Protein AF-A0A5N5QBB6-F1 (afdb_monomer)

Structure (mmCIF, N/CA/C/O backbone):
data_AF-A0A5N5QBB6-F1
#
_entry.id   AF-A0A5N5QBB6-F1
#
loop_
_atom_site.group_PDB
_atom_site.id
_atom_site.type_symbol
_atom_site.label_atom_id
_atom_site.label_alt_id
_atom_site.label_comp_id
_atom_site.label_asym_id
_atom_site.label_entity_id
_atom_site.label_seq_id
_atom_site.pdbx_PDB_ins_code
_atom_site.Cartn_x
_atom_site.Cartn_y
_atom_site.Cartn_z
_atom_site.occupancy
_atom_site.B_iso_or_equiv
_atom_site.auth_seq_id
_atom_site.auth_comp_id
_atom_site.auth_asym_id
_atom_site.auth_atom_id
_atom_site.pdbx_PDB_model_num
ATOM 1 N N . MET A 1 1 ? 7.823 11.799 4.079 1.00 29.31 1 MET A N 1
ATOM 2 C CA . MET A 1 1 ? 8.016 11.074 2.803 1.00 29.31 1 MET A CA 1
ATOM 3 C C . MET A 1 1 ? 6.800 10.171 2.623 1.00 29.31 1 MET A C 1
ATOM 5 O O . MET A 1 1 ? 6.487 9.453 3.562 1.00 29.31 1 MET A O 1
ATOM 9 N N . GLY A 1 2 ? 6.022 10.301 1.542 1.00 32.50 2 GLY A N 1
ATOM 10 C CA . GLY A 1 2 ? 4.783 9.524 1.370 1.00 32.50 2 GLY A CA 1
ATOM 11 C C . GLY A 1 2 ? 5.084 8.030 1.253 1.00 32.50 2 GLY A C 1
ATOM 12 O O . GLY A 1 2 ? 6.030 7.665 0.561 1.00 32.50 2 GLY A O 1
ATOM 13 N N . ARG A 1 3 ? 4.318 7.184 1.950 1.00 43.03 3 ARG A N 1
ATOM 14 C CA . ARG A 1 3 ? 4.408 5.726 1.816 1.00 43.03 3 ARG A CA 1
ATOM 15 C C . ARG A 1 3 ? 4.046 5.387 0.373 1.00 43.03 3 ARG A C 1
ATOM 17 O O . ARG A 1 3 ? 2.945 5.688 -0.072 1.00 43.03 3 ARG A O 1
ATOM 24 N N . VAL A 1 4 ? 5.013 4.873 -0.371 1.00 52.22 4 VAL A N 1
ATOM 25 C CA . VAL A 1 4 ? 4.846 4.542 -1.780 1.00 52.22 4 VAL A CA 1
ATOM 26 C C . VAL A 1 4 ? 4.408 3.085 -1.866 1.00 52.22 4 VAL A C 1
ATOM 28 O O . VAL A 1 4 ? 5.191 2.196 -1.538 1.00 52.22 4 VAL A O 1
ATOM 31 N N . GLU A 1 5 ? 3.169 2.847 -2.283 1.00 65.88 5 GLU A N 1
ATOM 32 C CA . GLU A 1 5 ? 2.625 1.500 -2.460 1.00 65.88 5 GLU A CA 1
ATOM 33 C C . GLU A 1 5 ? 3.038 0.942 -3.830 1.00 65.88 5 GLU A C 1
ATOM 35 O O . GLU A 1 5 ? 3.039 1.659 -4.834 1.00 65.88 5 GLU A O 1
ATOM 40 N N . TYR A 1 6 ? 3.434 -0.331 -3.867 1.00 72.44 6 TYR A N 1
ATOM 41 C CA . TYR A 1 6 ? 3.746 -1.053 -5.100 1.00 72.44 6 TYR A CA 1
ATOM 42 C C . TYR A 1 6 ? 2.662 -2.092 -5.352 1.00 72.44 6 TYR A C 1
ATOM 44 O O . TYR A 1 6 ? 2.083 -2.638 -4.415 1.00 72.44 6 TYR A O 1
ATOM 52 N N . GLY A 1 7 ? 2.351 -2.339 -6.617 1.00 78.75 7 GLY A N 1
ATOM 53 C CA . GLY A 1 7 ? 1.279 -3.243 -7.007 1.00 78.75 7 GLY A CA 1
ATOM 54 C C . GLY A 1 7 ? 1.710 -4.207 -8.097 1.00 78.75 7 GLY A C 1
ATOM 55 O O . GLY A 1 7 ? 2.471 -3.830 -8.992 1.00 78.75 7 GLY A O 1
ATOM 56 N N . LEU A 1 8 ? 1.176 -5.424 -8.008 1.00 81.00 8 LEU A N 1
ATOM 57 C CA . LEU A 1 8 ? 1.047 -6.350 -9.124 1.00 81.00 8 LEU A CA 1
ATOM 58 C C . LEU A 1 8 ? -0.199 -5.972 -9.921 1.00 81.00 8 LEU A C 1
ATOM 60 O O . LEU A 1 8 ? -1.288 -5.875 -9.343 1.00 81.00 8 LEU A O 1
ATOM 64 N N . PHE A 1 9 ? -0.063 -5.784 -11.229 1.00 79.38 9 PHE A N 1
ATOM 65 C CA . PHE A 1 9 ? -1.187 -5.479 -12.103 1.00 79.38 9 PHE A CA 1
ATOM 66 C C . PHE A 1 9 ? -1.167 -6.303 -13.389 1.00 79.38 9 PHE A C 1
ATOM 68 O O . PHE A 1 9 ? -0.116 -6.608 -13.944 1.00 79.38 9 PHE A O 1
ATOM 75 N N . GLU A 1 10 ? -2.361 -6.636 -13.867 1.00 83.94 10 GLU A N 1
ATOM 76 C CA . GLU A 1 10 ? -2.580 -7.297 -15.152 1.00 83.94 10 GLU A CA 1
ATOM 77 C C . GLU A 1 10 ? -3.072 -6.285 -16.184 1.00 83.94 10 GLU A C 1
ATOM 79 O O . GLU A 1 10 ? -3.960 -5.466 -15.911 1.00 83.94 10 GLU A O 1
ATOM 84 N N . PHE A 1 11 ? -2.509 -6.344 -17.384 1.00 77.75 11 PHE A N 1
ATOM 85 C CA . PHE A 1 11 ? -2.859 -5.447 -18.477 1.00 77.75 11 PHE A CA 1
ATOM 86 C C . PHE A 1 11 ? -2.581 -6.099 -19.829 1.00 77.75 11 PHE A C 1
ATOM 88 O O . PHE A 1 11 ? -1.931 -7.137 -19.908 1.00 77.75 11 PHE A O 1
ATOM 95 N N . GLN A 1 12 ? -3.070 -5.483 -20.903 1.00 75.12 12 GLN A N 1
ATOM 96 C CA . GLN A 1 12 ? -2.733 -5.906 -22.258 1.00 75.12 12 GLN A CA 1
ATOM 97 C C . GLN A 1 12 ? -1.639 -5.004 -22.819 1.00 75.12 12 GLN A C 1
ATOM 99 O O . GLN A 1 12 ? -1.794 -3.780 -22.816 1.00 75.12 12 GLN A O 1
ATOM 104 N N . LYS A 1 13 ? -0.557 -5.603 -23.322 1.00 73.25 13 LYS A N 1
ATOM 105 C CA . LYS A 1 13 ? 0.499 -4.896 -24.061 1.00 73.25 13 LYS A CA 1
ATOM 106 C C . LYS A 1 13 ? 0.572 -5.395 -25.493 1.00 73.25 13 LYS A C 1
ATOM 108 O O . LYS A 1 13 ? 0.241 -6.547 -25.762 1.00 73.25 13 LYS A O 1
ATOM 113 N N . ASP A 1 14 ? 1.001 -4.530 -26.402 1.00 74.44 14 ASP A N 1
ATOM 114 C CA . ASP A 1 14 ? 1.377 -4.977 -27.737 1.00 74.44 14 ASP A CA 1
ATOM 115 C C . ASP A 1 14 ? 2.694 -5.745 -27.626 1.00 74.44 14 ASP A C 1
ATOM 117 O O . ASP A 1 14 ? 3.694 -5.225 -27.130 1.00 74.44 14 ASP A O 1
ATOM 121 N N . LYS A 1 15 ? 2.700 -6.995 -28.077 1.00 78.69 15 LYS A N 1
ATOM 122 C CA . LYS A 1 15 ? 3.901 -7.830 -28.128 1.00 78.69 15 LYS A CA 1
ATOM 123 C C . LYS A 1 15 ? 5.009 -7.201 -28.973 1.00 78.69 15 LYS A C 1
ATOM 125 O O . LYS A 1 15 ? 6.179 -7.489 -28.739 1.00 78.69 15 LYS A O 1
ATOM 130 N N . ASN A 1 16 ? 4.641 -6.358 -29.936 1.00 78.00 16 ASN A N 1
ATOM 131 C CA . ASN A 1 16 ? 5.567 -5.690 -30.839 1.00 78.00 16 ASN A CA 1
ATOM 132 C C . ASN A 1 16 ? 5.763 -4.205 -30.483 1.00 78.00 16 ASN A C 1
ATOM 134 O O . ASN A 1 16 ? 6.097 -3.416 -31.361 1.00 78.00 16 ASN A O 1
ATOM 138 N N . GLU A 1 17 ? 5.578 -3.811 -29.214 1.00 69.56 17 GLU A N 1
ATOM 139 C CA . GLU A 1 17 ? 5.623 -2.402 -28.774 1.00 69.56 17 GLU A CA 1
ATOM 140 C C . GLU A 1 17 ? 6.908 -1.637 -29.160 1.00 69.56 17 GLU A C 1
ATOM 142 O O . GLU A 1 17 ? 6.871 -0.412 -29.292 1.00 69.56 17 GLU A O 1
ATOM 147 N N . ASP A 1 18 ? 8.014 -2.345 -29.409 1.00 72.38 18 ASP A N 1
ATOM 148 C CA . ASP A 1 18 ? 9.298 -1.775 -29.839 1.00 72.38 18 ASP A CA 1
ATOM 149 C C . ASP A 1 18 ? 9.505 -1.723 -31.373 1.00 72.38 18 ASP A C 1
ATOM 151 O O . ASP A 1 18 ? 10.468 -1.103 -31.836 1.00 72.38 18 ASP A O 1
ATOM 155 N N . ASP A 1 19 ? 8.629 -2.338 -32.183 1.00 77.69 19 ASP A N 1
ATOM 156 C CA . ASP A 1 19 ? 8.677 -2.289 -33.655 1.00 77.69 19 ASP A CA 1
ATOM 157 C C . ASP A 1 19 ? 7.439 -1.580 -34.236 1.00 77.69 19 ASP A C 1
ATOM 159 O O . ASP A 1 19 ? 6.391 -2.198 -34.434 1.00 77.69 19 ASP A O 1
ATOM 163 N N . PRO A 1 20 ? 7.552 -0.293 -34.615 1.00 74.81 20 PRO A N 1
ATOM 164 C CA . PRO A 1 20 ? 6.420 0.483 -35.120 1.00 74.81 20 PRO A CA 1
ATOM 165 C C . PRO A 1 20 ? 5.899 0.018 -36.491 1.00 74.81 20 PRO A C 1
ATOM 167 O O . PRO A 1 20 ? 4.896 0.555 -36.961 1.00 74.81 20 PRO A O 1
ATOM 170 N N . ASN A 1 21 ? 6.583 -0.914 -37.167 1.00 84.94 21 ASN A N 1
ATOM 171 C CA . ASN A 1 21 ? 6.167 -1.442 -38.469 1.00 84.94 21 ASN A CA 1
ATOM 172 C C . ASN A 1 21 ? 5.538 -2.840 -38.384 1.00 84.94 21 ASN A C 1
ATOM 174 O O . ASN A 1 21 ? 5.070 -3.348 -39.407 1.00 84.94 21 ASN A O 1
ATOM 178 N N . ALA A 1 22 ? 5.551 -3.469 -37.210 1.00 82.38 22 ALA A N 1
ATOM 179 C CA . ALA A 1 22 ? 4.926 -4.763 -36.989 1.00 82.38 22 ALA A CA 1
ATOM 180 C C . ALA A 1 22 ? 3.405 -4.623 -36.809 1.00 82.38 22 ALA A C 1
ATOM 182 O O . ALA A 1 22 ? 2.888 -3.562 -36.456 1.00 82.38 22 ALA A O 1
ATOM 183 N N . GLU A 1 23 ? 2.666 -5.701 -37.080 1.00 83.31 23 GLU A N 1
ATOM 184 C CA . GLU A 1 23 ? 1.231 -5.735 -36.790 1.00 83.31 23 GLU A CA 1
ATOM 185 C C . GLU A 1 23 ? 0.998 -5.749 -35.274 1.00 83.31 23 GLU A C 1
ATOM 187 O O . GLU A 1 23 ? 1.719 -6.421 -34.538 1.00 83.31 23 GLU A O 1
ATOM 192 N N . ILE A 1 24 ? -0.028 -5.025 -34.819 1.00 81.06 24 ILE A N 1
ATOM 193 C CA . ILE A 1 24 ? -0.397 -4.960 -33.400 1.00 81.06 24 ILE A CA 1
ATOM 194 C C . ILE A 1 24 ? -0.896 -6.339 -32.954 1.00 81.06 24 ILE A C 1
ATOM 196 O O . ILE A 1 24 ? -1.913 -6.827 -33.456 1.00 81.06 24 ILE A O 1
ATOM 200 N N . GLU A 1 25 ? -0.220 -6.942 -31.977 1.00 85.25 25 GLU A N 1
ATOM 201 C CA . GLU A 1 25 ? -0.612 -8.212 -31.356 1.00 85.25 25 GLU A CA 1
ATOM 202 C C . GLU A 1 25 ? -0.743 -7.993 -29.845 1.00 85.25 25 GLU A C 1
ATOM 204 O O . GLU A 1 25 ? 0.238 -8.047 -29.104 1.00 85.25 25 GLU A O 1
ATOM 209 N N . MET A 1 26 ? -1.969 -7.737 -29.378 1.00 78.31 26 MET A N 1
ATOM 210 C CA . MET A 1 26 ? -2.233 -7.550 -27.949 1.00 78.31 26 MET A CA 1
ATOM 211 C C . MET A 1 26 ? -2.136 -8.884 -27.205 1.00 78.31 26 MET A C 1
ATOM 213 O O . MET A 1 26 ? -2.833 -9.841 -27.547 1.00 78.31 26 MET A O 1
ATOM 217 N N . ILE A 1 27 ? -1.312 -8.921 -26.161 1.00 83.62 27 ILE A N 1
ATOM 218 C CA . ILE A 1 27 ? -1.137 -10.067 -25.270 1.00 83.62 27 ILE A CA 1
ATOM 219 C C . ILE A 1 27 ? -1.401 -9.659 -23.822 1.00 83.62 27 ILE A C 1
ATOM 221 O O . ILE A 1 27 ? -1.117 -8.526 -23.428 1.00 83.62 27 ILE A O 1
ATOM 225 N N . ASP A 1 28 ? -1.929 -10.590 -23.029 1.00 85.31 28 ASP A N 1
ATOM 226 C CA . ASP A 1 28 ? -2.047 -10.400 -21.585 1.00 85.31 28 ASP A CA 1
ATOM 227 C C . ASP A 1 28 ? -0.650 -10.428 -20.953 1.00 85.31 28 ASP A C 1
ATOM 229 O O . ASP A 1 28 ? 0.193 -11.265 -21.289 1.00 85.31 28 ASP A O 1
ATOM 233 N N . ALA A 1 29 ? -0.406 -9.493 -20.044 1.00 83.25 29 ALA A N 1
ATOM 234 C CA . ALA A 1 29 ? 0.861 -9.317 -19.364 1.00 83.25 29 ALA A CA 1
ATOM 235 C C . ALA A 1 29 ? 0.649 -9.008 -17.883 1.00 83.25 29 ALA A C 1
ATOM 237 O O . ALA A 1 29 ? -0.358 -8.428 -17.466 1.00 83.25 29 ALA A O 1
ATOM 238 N N . ILE A 1 30 ? 1.654 -9.385 -17.103 1.00 84.75 30 ILE A N 1
ATOM 239 C CA . ILE A 1 30 ? 1.761 -9.095 -15.681 1.00 84.75 30 ILE A CA 1
ATOM 240 C C . ILE A 1 30 ? 2.856 -8.045 -15.516 1.00 84.75 30 ILE A C 1
ATOM 242 O O . ILE A 1 30 ? 3.927 -8.158 -16.112 1.00 84.75 30 ILE A O 1
ATOM 246 N N . GLY A 1 31 ? 2.572 -7.010 -14.733 1.00 86.12 31 GLY A N 1
ATOM 247 C CA . GLY A 1 31 ? 3.495 -5.925 -14.449 1.00 86.12 31 GLY A CA 1
ATOM 248 C C . GLY A 1 31 ? 3.602 -5.641 -12.959 1.00 86.12 31 GLY A C 1
ATOM 249 O O . GLY A 1 31 ? 2.654 -5.814 -12.192 1.00 86.12 31 GLY A O 1
ATOM 250 N N . TYR A 1 32 ? 4.771 -5.148 -12.564 1.00 87.75 32 TYR A N 1
ATOM 251 C CA . TYR A 1 32 ? 5.021 -4.605 -11.235 1.00 87.75 32 TYR A CA 1
ATOM 252 C C . TYR A 1 32 ? 5.296 -3.118 -11.350 1.00 87.75 32 TYR A C 1
ATOM 254 O O . TYR A 1 32 ? 5.935 -2.665 -12.298 1.00 87.75 32 TYR A O 1
ATOM 262 N N . GLY A 1 33 ? 4.818 -2.328 -10.398 1.00 83.44 33 GLY A N 1
ATOM 263 C CA . GLY A 1 33 ? 4.980 -0.886 -10.495 1.00 83.44 33 GLY A CA 1
ATOM 264 C C . GLY A 1 33 ? 4.590 -0.143 -9.240 1.00 83.44 33 GLY A C 1
ATOM 265 O O . GLY A 1 33 ? 4.004 -0.693 -8.309 1.00 83.44 33 GLY A O 1
ATOM 266 N N . ARG A 1 34 ? 4.952 1.133 -9.224 1.00 84.31 34 ARG A N 1
ATOM 267 C CA . ARG A 1 34 ? 4.593 2.072 -8.177 1.00 84.31 34 ARG A CA 1
ATOM 268 C C . ARG A 1 34 ? 3.193 2.607 -8.432 1.00 84.31 34 ARG A C 1
ATOM 270 O O . ARG A 1 34 ? 2.980 3.247 -9.457 1.00 84.31 34 ARG A O 1
ATOM 277 N N . LEU A 1 35 ? 2.281 2.430 -7.484 1.00 79.56 35 LEU A N 1
ATOM 278 C CA . LEU A 1 35 ? 1.006 3.136 -7.494 1.00 79.56 35 LEU A CA 1
ATOM 279 C C . LEU A 1 35 ? 1.257 4.598 -7.109 1.00 79.56 35 LEU A C 1
ATOM 281 O O . LEU A 1 35 ? 1.617 4.897 -5.971 1.00 79.56 35 LEU A O 1
ATOM 285 N N . ASP A 1 36 ? 1.101 5.514 -8.063 1.00 71.06 36 ASP A N 1
ATOM 286 C CA . ASP A 1 36 ? 1.328 6.939 -7.814 1.00 71.06 36 ASP A CA 1
ATOM 287 C C . ASP A 1 36 ? 0.088 7.594 -7.192 1.00 71.06 36 ASP A C 1
ATOM 289 O O . ASP A 1 36 ? 0.207 8.358 -6.234 1.00 71.06 36 ASP A O 1
ATOM 293 N N . PHE A 1 37 ? -1.102 7.312 -7.736 1.00 66.94 37 PHE A N 1
ATOM 294 C CA . PHE A 1 37 ? -2.380 7.785 -7.197 1.00 66.94 37 PHE A CA 1
ATOM 295 C C . PHE A 1 37 ? -3.580 7.019 -7.771 1.00 66.94 37 PHE A C 1
ATOM 297 O O . PHE A 1 37 ? -3.518 6.436 -8.854 1.00 66.94 37 PHE A O 1
ATOM 304 N N . ILE A 1 38 ? -4.701 7.080 -7.049 1.00 71.25 38 ILE A N 1
ATOM 305 C CA . ILE A 1 38 ? -6.010 6.587 -7.490 1.00 71.25 38 ILE A CA 1
ATOM 306 C C . ILE A 1 38 ? -6.881 7.783 -7.879 1.00 71.25 38 ILE A C 1
ATOM 308 O O . ILE A 1 38 ? -6.978 8.767 -7.143 1.00 71.25 38 ILE A O 1
ATOM 312 N N . LEU A 1 39 ? -7.540 7.682 -9.027 1.00 57.91 39 LEU A N 1
ATOM 313 C CA . LEU A 1 39 ? -8.441 8.686 -9.564 1.00 57.91 39 LEU A CA 1
ATOM 314 C C . LEU A 1 39 ? -9.861 8.123 -9.647 1.00 57.91 39 LEU A C 1
ATOM 316 O O . LEU A 1 39 ? -10.095 7.103 -10.283 1.00 57.91 39 LEU A O 1
ATOM 320 N N . ALA A 1 40 ? -10.824 8.819 -9.051 1.00 66.69 40 ALA A N 1
ATOM 321 C CA . ALA A 1 40 ? -12.241 8.541 -9.256 1.00 66.69 40 ALA A CA 1
ATOM 322 C C . ALA A 1 40 ? -12.820 9.573 -10.231 1.00 66.69 40 ALA A C 1
ATOM 324 O O . ALA A 1 40 ? -12.861 10.764 -9.917 1.00 66.69 40 ALA A O 1
ATOM 325 N N . ILE A 1 41 ? -13.268 9.128 -11.406 1.00 58.75 41 ILE A N 1
ATOM 326 C CA . ILE A 1 41 ? -13.899 9.985 -12.417 1.00 58.75 41 ILE A CA 1
ATOM 327 C C . ILE A 1 41 ? -15.347 9.555 -12.599 1.00 58.75 41 ILE A C 1
ATOM 329 O O . ILE A 1 41 ? -15.616 8.434 -13.020 1.00 58.7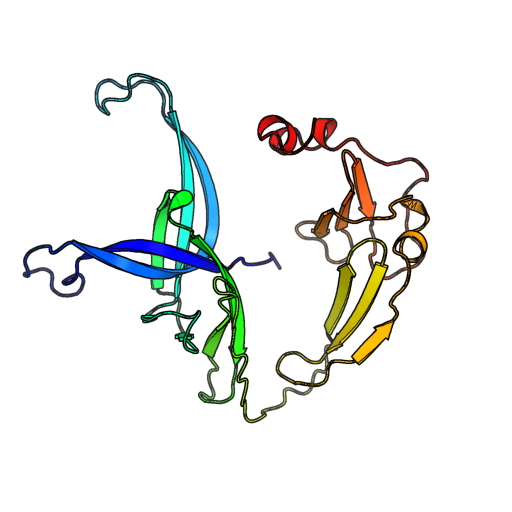5 41 ILE A O 1
ATOM 333 N N . THR A 1 42 ? -16.292 10.459 -12.356 1.00 69.56 42 THR A N 1
ATOM 334 C CA . THR A 1 42 ? -17.688 10.249 -12.752 1.00 69.56 42 THR A CA 1
ATOM 335 C C . THR A 1 42 ? -17.917 10.824 -14.140 1.00 69.56 42 THR A C 1
ATOM 337 O O . THR A 1 42 ? -17.928 12.041 -14.327 1.00 69.56 42 THR A O 1
ATOM 340 N N . LEU A 1 43 ? -18.120 9.947 -15.118 1.00 66.12 43 LEU A N 1
ATOM 341 C CA . LEU A 1 43 ? -18.502 10.346 -16.463 1.00 66.12 43 LEU A CA 1
ATOM 342 C C . LEU A 1 43 ? -20.009 10.579 -16.502 1.00 66.12 43 LEU A C 1
ATOM 344 O O . LEU A 1 43 ? -20.805 9.731 -16.098 1.00 66.12 43 LEU A O 1
ATOM 348 N N . SER A 1 44 ? -20.403 11.762 -16.966 1.00 67.94 44 SER A N 1
ATOM 349 C CA . SER A 1 44 ? -21.813 12.104 -17.148 1.00 67.94 44 SER A CA 1
ATOM 350 C C . SER A 1 44 ? -22.397 11.369 -18.350 1.00 67.94 44 SER A C 1
ATOM 352 O O . SER A 1 44 ? -21.668 10.935 -19.241 1.00 67.94 44 SER A O 1
ATOM 354 N N . ARG A 1 45 ? -23.729 11.277 -18.396 1.00 76.88 45 ARG A N 1
ATOM 355 C CA . ARG A 1 45 ? -24.441 10.743 -19.559 1.00 76.88 45 ARG A CA 1
ATOM 356 C C . ARG A 1 45 ? -23.958 11.445 -20.833 1.00 76.88 45 ARG A C 1
ATOM 358 O O . ARG A 1 45 ? -24.021 12.672 -20.913 1.00 76.88 45 ARG A O 1
ATOM 365 N N . SER A 1 46 ? -23.516 10.671 -21.817 1.00 71.12 46 SER A N 1
ATOM 366 C CA . SER A 1 46 ? -23.040 11.175 -23.103 1.00 71.12 46 SER A CA 1
ATOM 367 C C . SER A 1 46 ? -23.420 10.218 -24.217 1.00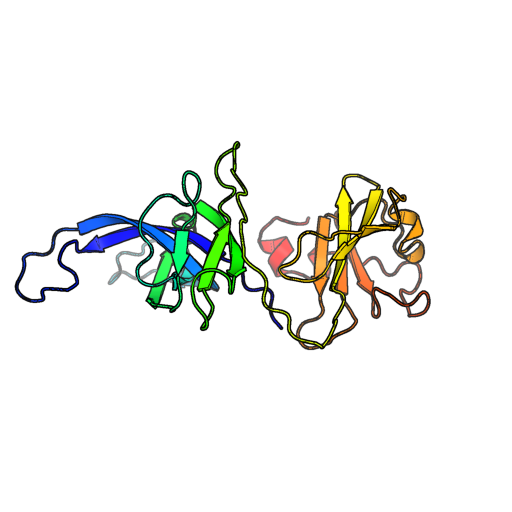 71.12 46 SER A C 1
ATOM 369 O O . SER A 1 46 ? -23.095 9.036 -24.177 1.00 71.12 46 SER A O 1
ATOM 371 N N . GLN A 1 47 ? -24.084 10.748 -25.238 1.00 72.88 47 GLN A N 1
ATOM 372 C CA . GLN A 1 47 ? -24.496 9.964 -26.395 1.00 72.88 47 GLN A CA 1
ATOM 373 C C . GLN A 1 47 ? -23.322 9.669 -27.342 1.00 72.88 47 GLN A C 1
ATOM 375 O O . GLN A 1 47 ? -23.311 8.625 -27.983 1.00 72.88 47 GLN A O 1
ATOM 380 N N . GLU A 1 48 ? -22.323 10.556 -27.383 1.00 69.69 48 GLU A N 1
ATOM 381 C CA . GLU A 1 48 ? -21.099 10.417 -28.187 1.00 69.69 48 GLU A CA 1
ATOM 382 C C . GLU A 1 48 ? -20.172 9.323 -27.643 1.00 69.69 48 GLU A C 1
ATOM 384 O O . GLU A 1 48 ? -19.553 8.596 -28.411 1.00 69.69 48 GLU A O 1
ATOM 389 N N . PHE A 1 49 ? -20.139 9.156 -26.317 1.00 52.72 49 PHE A N 1
ATOM 390 C CA . PHE A 1 49 ? -19.354 8.113 -25.646 1.00 52.72 49 PHE A CA 1
ATOM 391 C C . PHE A 1 49 ? -20.179 6.872 -25.280 1.00 52.72 49 PHE A C 1
ATOM 393 O O . PHE A 1 49 ? -19.691 6.013 -24.553 1.00 52.72 49 PHE A O 1
ATOM 400 N N . HIS A 1 50 ? -21.429 6.776 -25.750 1.00 76.06 50 HIS A N 1
ATOM 401 C CA . HIS A 1 50 ? -22.347 5.672 -25.436 1.00 76.06 50 HIS A CA 1
ATOM 402 C C . HIS A 1 50 ? -22.540 5.417 -23.924 1.00 76.06 50 HIS A C 1
ATOM 404 O O . HIS A 1 50 ? -22.697 4.284 -23.478 1.00 76.06 50 HIS A O 1
ATOM 410 N N . ILE A 1 51 ? -22.552 6.487 -23.125 1.00 71.88 51 ILE A N 1
ATOM 411 C CA . ILE A 1 51 ? -22.774 6.450 -21.677 1.00 71.88 51 ILE A CA 1
ATOM 412 C C . ILE A 1 51 ? -24.234 6.808 -21.411 1.00 71.88 51 ILE A C 1
ATOM 414 O O . ILE A 1 51 ? -24.594 7.986 -21.361 1.00 71.88 51 ILE A O 1
ATOM 418 N N . ASP A 1 52 ? -25.083 5.800 -21.229 1.00 80.56 52 ASP A N 1
ATOM 419 C CA . ASP A 1 52 ? -26.516 6.001 -20.970 1.00 80.56 52 ASP A CA 1
ATOM 420 C C . ASP A 1 52 ? -26.821 6.378 -19.516 1.00 80.56 52 ASP A C 1
ATOM 422 O O . ASP A 1 52 ? -27.787 7.099 -19.243 1.00 80.56 52 ASP A O 1
ATOM 426 N N . ILE A 1 53 ? -25.974 5.929 -18.589 1.00 79.06 53 ILE A N 1
ATOM 427 C CA . ILE A 1 53 ? -26.098 6.147 -17.149 1.00 79.06 53 ILE A CA 1
ATOM 428 C C . ILE A 1 53 ? -24.776 6.740 -16.655 1.00 79.06 53 ILE A C 1
ATOM 430 O O . ILE A 1 53 ? -23.726 6.167 -16.959 1.00 79.06 53 ILE A O 1
ATOM 434 N N . PRO A 1 54 ? -24.789 7.863 -15.906 1.00 74.19 54 PRO A N 1
ATOM 435 C CA . PRO A 1 54 ? -23.574 8.392 -15.307 1.00 74.19 54 PRO A CA 1
ATOM 436 C C . PRO A 1 54 ? -22.845 7.306 -14.518 1.00 74.19 54 PRO A C 1
ATOM 438 O O . PRO A 1 54 ? -23.429 6.686 -13.630 1.00 74.19 54 PRO A O 1
ATOM 441 N N . THR A 1 55 ? -21.587 7.067 -14.870 1.00 72.69 55 THR A N 1
ATOM 442 C CA . THR A 1 55 ? -20.806 5.942 -14.351 1.00 72.69 55 THR A CA 1
ATOM 443 C C . THR A 1 55 ? -19.526 6.473 -13.726 1.00 72.69 55 THR A C 1
ATOM 445 O O . THR A 1 55 ? -18.836 7.309 -14.312 1.00 72.69 55 THR A O 1
ATOM 448 N N . THR A 1 56 ? -19.225 6.018 -12.512 1.00 73.62 56 THR A N 1
ATOM 449 C CA . THR A 1 56 ? -17.968 6.338 -11.831 1.00 73.62 56 THR A CA 1
ATOM 450 C C . THR A 1 56 ? -16.948 5.252 -12.119 1.00 73.62 56 THR A C 1
ATOM 452 O O . THR A 1 56 ? -17.174 4.094 -11.784 1.00 73.62 56 THR A O 1
ATOM 455 N N . HIS A 1 57 ? -15.822 5.648 -12.698 1.00 67.88 57 HIS A N 1
ATOM 456 C CA . HIS A 1 57 ? -14.652 4.807 -12.901 1.00 67.88 57 HIS A CA 1
ATOM 457 C C . HIS A 1 57 ? -13.631 5.092 -11.806 1.00 67.88 57 HIS A C 1
ATOM 459 O O . HIS A 1 57 ? -13.377 6.256 -11.481 1.00 67.88 57 HIS A O 1
ATOM 465 N N . ILE A 1 58 ? -13.051 4.035 -11.246 1.00 65.81 58 ILE A N 1
ATOM 466 C CA . ILE A 1 58 ? -11.927 4.130 -10.316 1.00 65.81 58 ILE A CA 1
ATOM 467 C C . ILE A 1 58 ? -10.701 3.623 -11.064 1.00 65.81 58 ILE A C 1
ATOM 469 O O . ILE A 1 58 ? -10.639 2.461 -11.454 1.00 65.81 58 ILE A O 1
ATOM 473 N N . LEU A 1 59 ? -9.753 4.520 -11.292 1.00 68.19 59 LEU A N 1
ATOM 474 C CA . LEU A 1 59 ? -8.566 4.286 -12.096 1.00 68.19 59 LEU A CA 1
ATOM 475 C C . LEU A 1 59 ? -7.320 4.400 -11.223 1.00 68.19 59 LEU A C 1
ATOM 477 O O . LEU A 1 59 ? -7.264 5.227 -10.314 1.00 68.19 59 LEU A O 1
ATOM 481 N N . ALA A 1 60 ? -6.307 3.604 -11.522 1.00 70.88 60 ALA A N 1
ATOM 482 C CA . ALA A 1 60 ? -5.003 3.663 -10.891 1.00 70.88 60 ALA A CA 1
ATOM 483 C C . ALA A 1 60 ? -3.970 4.201 -11.880 1.00 70.88 60 ALA A C 1
ATOM 485 O O . ALA A 1 60 ? -3.859 3.698 -12.996 1.00 70.88 60 ALA A O 1
ATOM 486 N N . HIS A 1 61 ? -3.207 5.210 -11.464 1.00 78.50 61 HIS A N 1
ATOM 487 C CA . HIS A 1 61 ? -2.009 5.641 -12.173 1.00 78.50 61 HIS A CA 1
ATOM 488 C C . HIS A 1 61 ? -0.803 4.899 -11.605 1.00 78.50 61 HIS A C 1
ATOM 490 O O . HIS A 1 61 ? -0.489 5.037 -10.419 1.00 78.50 61 HIS A O 1
ATOM 496 N N . ILE A 1 62 ? -0.130 4.125 -12.450 1.00 76.88 62 ILE A N 1
ATOM 497 C CA . ILE A 1 62 ? 0.994 3.279 -12.061 1.00 76.88 62 ILE A CA 1
ATOM 498 C C . ILE A 1 62 ? 2.210 3.650 -12.898 1.00 76.88 62 ILE A C 1
ATOM 500 O O . ILE A 1 62 ? 2.113 3.747 -14.117 1.00 76.88 62 ILE A O 1
ATOM 504 N N . THR A 1 63 ? 3.361 3.810 -12.254 1.00 81.00 63 THR A N 1
ATOM 505 C CA . THR A 1 63 ? 4.657 3.891 -12.930 1.00 81.00 63 THR A CA 1
ATOM 506 C C . THR A 1 63 ? 5.345 2.532 -12.861 1.00 81.00 63 THR A C 1
ATOM 508 O O . THR A 1 63 ? 5.672 2.048 -11.776 1.00 81.00 63 THR A O 1
ATOM 511 N N . GLU A 1 64 ? 5.556 1.907 -14.016 1.00 82.00 64 GLU A N 1
ATOM 512 C CA . GLU A 1 64 ? 6.053 0.533 -14.127 1.00 82.00 64 GLU A CA 1
ATOM 513 C C . GLU A 1 64 ? 7.492 0.397 -13.607 1.00 82.00 64 GLU A C 1
ATOM 515 O O . GLU A 1 64 ? 8.322 1.298 -13.754 1.00 82.00 64 GLU A O 1
ATOM 520 N N . ALA A 1 65 ? 7.815 -0.751 -13.019 1.00 83.88 65 ALA A N 1
ATOM 521 C CA . ALA A 1 65 ? 9.188 -1.194 -12.843 1.00 83.88 65 ALA A CA 1
ATOM 522 C C . ALA A 1 65 ? 9.714 -1.627 -14.217 1.00 83.88 65 ALA A C 1
ATOM 524 O O . ALA A 1 65 ? 9.189 -2.555 -14.829 1.00 83.88 65 ALA A O 1
ATOM 525 N N . LYS A 1 66 ? 10.711 -0.908 -14.736 1.00 82.69 66 LYS A N 1
ATOM 526 C CA . LYS A 1 66 ? 11.175 -1.100 -16.109 1.00 82.69 66 LYS A CA 1
ATOM 527 C C . LYS A 1 66 ? 11.859 -2.458 -16.267 1.00 82.69 66 LYS A C 1
ATOM 529 O O . LYS A 1 66 ? 12.671 -2.824 -15.418 1.00 82.69 66 LYS A O 1
ATOM 534 N N . ASP A 1 67 ? 11.588 -3.120 -17.391 1.00 83.31 67 ASP A N 1
ATOM 535 C CA . ASP A 1 67 ? 12.236 -4.366 -17.814 1.00 83.31 67 ASP A CA 1
ATOM 536 C C . ASP A 1 67 ? 12.046 -5.519 -16.802 1.00 83.31 67 ASP A C 1
ATOM 538 O O . ASP A 1 67 ? 12.892 -6.406 -16.692 1.00 83.31 67 ASP A O 1
ATOM 542 N N . VAL A 1 68 ? 10.942 -5.492 -16.041 1.00 82.31 68 VAL A N 1
ATOM 543 C CA . VAL A 1 68 ? 10.543 -6.570 -15.126 1.00 82.31 68 VAL A CA 1
ATOM 544 C C . VAL A 1 68 ? 9.524 -7.463 -15.810 1.00 82.31 68 VAL A C 1
ATOM 546 O O . VAL A 1 68 ? 8.400 -7.043 -16.072 1.00 82.31 68 VAL A O 1
ATOM 549 N N . GLU A 1 69 ? 9.911 -8.711 -16.036 1.00 80.88 69 GLU A N 1
ATOM 550 C CA . GLU A 1 69 ? 9.041 -9.774 -16.531 1.00 80.88 69 GLU A CA 1
ATOM 551 C C . GLU A 1 69 ? 9.176 -10.993 -15.613 1.00 80.88 69 GLU A C 1
ATOM 553 O O . GLU A 1 69 ? 10.243 -11.211 -15.041 1.00 80.88 69 GLU A O 1
ATOM 558 N N . GLY A 1 70 ? 8.104 -11.775 -15.480 1.00 81.62 70 GLY A N 1
ATOM 559 C CA . GLY A 1 70 ? 8.065 -12.960 -14.619 1.00 81.62 70 GLY A CA 1
ATOM 560 C C . GLY A 1 70 ? 7.065 -12.836 -13.472 1.00 81.62 70 GLY A C 1
ATOM 561 O O . GLY A 1 70 ? 6.289 -11.881 -13.402 1.00 81.62 70 GLY A O 1
ATOM 562 N N . ASP A 1 71 ? 7.082 -13.827 -12.585 1.00 82.06 71 ASP A N 1
ATOM 563 C CA . ASP A 1 71 ? 6.160 -13.927 -11.451 1.00 82.06 71 ASP A CA 1
ATOM 564 C C . ASP A 1 71 ? 6.924 -13.819 -10.128 1.00 82.06 71 ASP A C 1
ATOM 566 O O . ASP A 1 71 ? 7.549 -14.776 -9.658 1.00 82.06 71 ASP A O 1
ATOM 570 N N . GLY A 1 72 ? 6.827 -12.646 -9.503 1.00 75.62 72 GLY A N 1
ATOM 571 C CA . GLY A 1 72 ? 7.486 -12.318 -8.243 1.00 75.62 72 GLY A CA 1
ATOM 572 C C . GLY A 1 72 ? 7.021 -13.156 -7.053 1.00 75.62 72 GLY A C 1
ATOM 573 O O . GLY A 1 72 ? 7.671 -13.121 -6.007 1.00 75.62 72 GLY A O 1
ATOM 574 N N . ALA A 1 73 ? 5.924 -13.912 -7.179 1.00 72.69 73 ALA A N 1
ATOM 575 C CA . ALA A 1 73 ? 5.523 -14.888 -6.173 1.00 72.69 73 ALA A CA 1
ATOM 576 C C . ALA A 1 73 ? 6.404 -16.150 -6.204 1.00 72.69 73 ALA A C 1
ATOM 578 O O . ALA A 1 73 ? 6.573 -16.817 -5.180 1.00 72.69 73 ALA A O 1
ATOM 579 N N . THR A 1 74 ? 6.994 -16.470 -7.361 1.00 75.56 74 THR A N 1
ATOM 580 C CA . THR A 1 74 ? 7.781 -17.696 -7.576 1.00 75.56 74 THR A CA 1
ATOM 581 C C . THR A 1 74 ? 9.287 -17.454 -7.676 1.00 75.56 74 THR A C 1
ATOM 583 O O . THR A 1 74 ? 10.074 -18.355 -7.366 1.00 75.56 74 THR A O 1
ATOM 586 N N . GLU A 1 75 ? 9.706 -16.245 -8.053 1.00 77.44 75 GLU A N 1
ATOM 587 C CA . GLU A 1 75 ? 11.110 -15.869 -8.226 1.00 77.44 75 GLU A CA 1
ATOM 588 C C . GLU A 1 75 ? 11.420 -14.449 -7.722 1.00 77.44 75 GLU A C 1
ATOM 590 O O . GLU A 1 75 ? 10.535 -13.621 -7.528 1.00 77.44 75 GLU A O 1
ATOM 595 N N . ILE A 1 76 ? 12.705 -14.147 -7.501 1.00 78.38 76 ILE A N 1
ATOM 596 C CA . ILE A 1 76 ? 13.130 -12.802 -7.088 1.00 78.38 76 ILE A CA 1
ATOM 597 C C . ILE A 1 76 ? 13.282 -11.923 -8.329 1.00 78.38 76 ILE A C 1
ATOM 599 O O . ILE A 1 76 ? 14.272 -12.024 -9.055 1.00 78.38 76 ILE A O 1
ATOM 603 N N . LEU A 1 77 ? 12.338 -11.003 -8.514 1.00 83.06 77 LEU A N 1
ATOM 604 C CA . LEU A 1 77 ? 12.379 -10.000 -9.576 1.00 83.06 77 LEU A CA 1
ATOM 605 C C . LEU A 1 77 ? 13.098 -8.727 -9.121 1.00 83.06 77 LEU A C 1
ATOM 607 O O . LEU A 1 77 ? 12.951 -8.286 -7.977 1.00 83.06 77 LEU A O 1
ATOM 611 N N . ARG A 1 78 ? 13.886 -8.125 -10.020 1.00 83.88 78 ARG A N 1
ATOM 612 C CA . ARG A 1 78 ? 14.749 -6.968 -9.726 1.00 83.88 78 ARG A CA 1
ATOM 613 C C . ARG A 1 78 ? 14.649 -5.899 -10.807 1.00 83.88 78 ARG A C 1
ATOM 615 O O . ARG A 1 78 ? 14.558 -6.225 -11.985 1.00 83.88 78 ARG A O 1
ATOM 622 N N . PHE A 1 79 ? 14.731 -4.627 -10.417 1.00 83.00 79 PHE A N 1
ATOM 623 C CA . PHE A 1 79 ? 14.751 -3.498 -11.351 1.00 83.00 79 PHE A CA 1
ATOM 624 C C . PHE A 1 79 ? 15.588 -2.324 -10.853 1.00 83.00 79 PHE A C 1
ATOM 626 O O . PHE A 1 79 ? 15.745 -2.104 -9.653 1.00 83.00 79 PHE A O 1
ATOM 633 N N . SER A 1 80 ? 16.100 -1.522 -11.785 1.00 78.19 80 SER A N 1
ATOM 634 C CA . SER A 1 80 ? 16.895 -0.325 -11.469 1.00 78.19 80 SER A CA 1
ATOM 635 C C . SER A 1 80 ? 16.273 0.983 -11.951 1.00 78.19 80 SER A C 1
ATOM 637 O O . SER A 1 80 ? 16.647 2.046 -11.462 1.00 78.19 80 SER A O 1
ATOM 639 N N . HIS A 1 81 ? 15.312 0.926 -12.874 1.00 75.50 81 HIS A N 1
ATOM 640 C CA . HIS A 1 81 ? 14.692 2.109 -13.462 1.00 75.50 81 HIS A CA 1
ATOM 641 C C . HIS A 1 81 ? 13.175 1.995 -13.438 1.00 75.50 81 HIS A C 1
ATOM 643 O O . HIS A 1 81 ? 12.615 0.906 -13.529 1.00 75.50 81 HIS A O 1
ATOM 649 N N . PHE A 1 82 ? 12.516 3.143 -13.348 1.00 76.50 82 PHE A N 1
ATOM 650 C CA . PHE A 1 82 ? 11.093 3.237 -13.630 1.00 76.50 82 PHE A CA 1
ATOM 651 C C . PHE A 1 82 ? 10.867 3.380 -15.132 1.00 76.50 82 PHE A C 1
ATOM 653 O O . PHE A 1 82 ? 11.640 4.045 -15.825 1.00 76.50 82 PHE A O 1
ATOM 660 N N . GLY A 1 83 ? 9.834 2.702 -15.612 1.00 73.38 83 GLY A N 1
ATOM 661 C CA . GLY A 1 83 ? 9.400 2.697 -16.995 1.00 73.38 83 GLY A CA 1
ATOM 662 C C . GLY A 1 83 ? 8.322 3.741 -17.247 1.00 73.38 83 GLY A C 1
ATOM 663 O O . GLY A 1 83 ? 8.311 4.824 -16.656 1.00 73.38 83 GLY A O 1
ATOM 664 N N . ARG A 1 84 ? 7.414 3.404 -18.161 1.00 76.31 84 ARG A N 1
ATOM 665 C CA . ARG A 1 84 ? 6.266 4.242 -18.502 1.00 76.31 84 ARG A CA 1
ATOM 666 C C . ARG A 1 84 ? 5.296 4.367 -17.328 1.00 76.31 84 ARG A C 1
ATOM 668 O O . ARG A 1 84 ? 5.256 3.524 -16.434 1.00 76.31 84 ARG A O 1
ATOM 675 N N . SER A 1 85 ? 4.483 5.414 -17.378 1.00 76.75 85 SER A N 1
ATOM 676 C CA . SER A 1 85 ? 3.301 5.528 -16.534 1.00 76.75 85 SER A CA 1
ATOM 677 C C . SER A 1 85 ? 2.060 5.145 -17.329 1.00 76.75 85 SER A C 1
ATOM 679 O O . SER A 1 85 ? 1.896 5.572 -18.474 1.00 76.75 85 SER A O 1
ATOM 681 N N . VAL A 1 86 ? 1.188 4.353 -16.717 1.00 73.12 86 VAL A N 1
ATOM 682 C CA . VAL A 1 86 ? -0.057 3.863 -17.306 1.00 73.12 86 VAL A CA 1
ATOM 683 C C . VAL A 1 86 ? -1.229 4.166 -16.382 1.00 73.12 86 VAL A C 1
ATOM 685 O O . VAL A 1 86 ? -1.080 4.229 -15.161 1.00 73.12 86 VAL A O 1
ATOM 688 N N . VAL A 1 87 ? -2.406 4.367 -16.973 1.00 71.81 87 VAL A N 1
ATOM 689 C CA . VAL A 1 87 ? -3.666 4.478 -16.237 1.00 71.81 87 VAL A CA 1
ATOM 690 C C . VAL A 1 87 ? -4.487 3.240 -16.539 1.00 71.81 87 VAL A C 1
ATOM 692 O O . VAL A 1 87 ? -4.827 2.991 -17.693 1.00 71.81 87 VAL A O 1
ATOM 695 N N . LEU A 1 88 ? -4.794 2.479 -15.497 1.00 74.56 88 LEU A N 1
ATOM 696 C CA . LEU A 1 88 ? -5.553 1.238 -15.586 1.00 74.56 88 LEU A CA 1
ATOM 697 C C . LEU A 1 88 ? -6.819 1.339 -14.741 1.00 74.56 88 LEU A C 1
ATOM 699 O O . LEU A 1 88 ? -6.908 2.170 -13.836 1.00 74.56 88 LEU A O 1
ATOM 703 N N . ASP A 1 89 ? -7.800 0.486 -15.023 1.00 78.62 89 ASP A N 1
ATOM 704 C CA . ASP A 1 89 ? -8.893 0.269 -14.079 1.00 78.62 89 ASP A CA 1
ATOM 705 C C . ASP A 1 89 ? -8.317 -0.292 -12.770 1.00 78.62 89 ASP A C 1
ATOM 707 O O . ASP A 1 89 ? -7.401 -1.115 -12.794 1.00 78.62 89 ASP A O 1
ATOM 711 N N . ILE A 1 90 ? -8.815 0.147 -11.612 1.00 78.81 90 ILE A N 1
ATOM 712 C CA . ILE A 1 90 ? -8.258 -0.296 -10.326 1.00 78.81 90 ILE A CA 1
ATOM 713 C C . ILE A 1 90 ? -8.352 -1.818 -10.135 1.00 78.81 90 ILE A C 1
ATOM 715 O O . ILE A 1 90 ? -7.532 -2.397 -9.430 1.00 78.81 90 ILE A O 1
ATOM 719 N N . THR A 1 91 ? -9.303 -2.482 -10.798 1.00 77.50 91 THR A N 1
ATOM 720 C CA . THR A 1 91 ? -9.460 -3.946 -10.768 1.00 77.50 91 THR A CA 1
ATOM 721 C C . THR A 1 91 ? -8.347 -4.705 -11.504 1.00 77.50 91 THR A C 1
ATOM 723 O O . THR A 1 91 ? -8.209 -5.924 -11.330 1.00 77.50 91 THR A O 1
ATOM 726 N N . SER A 1 92 ? -7.530 -4.008 -12.300 1.00 79.50 92 SER A N 1
ATOM 727 C CA . SER A 1 92 ? -6.292 -4.547 -12.870 1.00 79.50 92 SER A CA 1
ATOM 728 C C . SER A 1 92 ? -5.217 -4.761 -11.811 1.00 79.50 92 SER A C 1
ATOM 730 O O . SER A 1 92 ? -4.388 -5.646 -11.989 1.00 79.50 92 SER A O 1
ATOM 732 N N . ILE A 1 93 ? -5.232 -4.006 -10.705 1.00 79.06 93 ILE A N 1
ATOM 733 C CA . ILE A 1 93 ? -4.330 -4.250 -9.576 1.00 79.06 93 ILE A CA 1
ATOM 734 C C . ILE A 1 93 ? -4.834 -5.478 -8.829 1.00 79.06 93 ILE A C 1
ATOM 736 O O . ILE A 1 93 ? -5.929 -5.474 -8.267 1.00 79.06 93 ILE A O 1
ATOM 740 N N . LYS A 1 94 ? -4.027 -6.536 -8.821 1.00 79.69 94 LYS A N 1
ATOM 741 C CA . LYS A 1 94 ? -4.386 -7.806 -8.185 1.00 79.69 94 LYS A CA 1
ATOM 742 C C . LYS A 1 94 ? -3.918 -7.867 -6.743 1.00 79.69 94 LYS A C 1
ATOM 744 O O . LYS A 1 94 ? -4.664 -8.315 -5.876 1.00 79.69 94 LYS A O 1
ATOM 749 N N . HIS A 1 95 ? -2.708 -7.376 -6.479 1.00 77.44 95 HIS A N 1
ATOM 750 C CA . HIS A 1 95 ? -2.078 -7.478 -5.167 1.00 77.44 95 HIS A CA 1
ATOM 751 C C . HIS A 1 95 ? -1.200 -6.265 -4.866 1.00 77.44 95 HIS A C 1
ATOM 753 O O . HIS A 1 95 ? -0.628 -5.656 -5.769 1.00 77.44 95 HIS A O 1
ATOM 759 N N . VAL A 1 96 ? -1.070 -5.941 -3.579 1.00 76.12 96 VAL A N 1
ATOM 760 C CA . VAL A 1 96 ? -0.046 -5.009 -3.097 1.00 76.12 96 VAL A CA 1
ATOM 761 C C . VAL A 1 96 ? 1.255 -5.790 -2.951 1.00 76.12 96 VAL A C 1
ATOM 763 O O . VAL A 1 96 ? 1.314 -6.768 -2.205 1.00 76.12 96 VAL A O 1
ATOM 766 N N . ALA A 1 97 ? 2.287 -5.345 -3.655 1.00 74.19 97 ALA A N 1
ATOM 767 C CA . ALA A 1 97 ? 3.640 -5.860 -3.543 1.00 74.19 97 ALA A CA 1
ATOM 768 C C . ALA A 1 97 ? 4.500 -4.887 -2.724 1.00 74.19 97 ALA A C 1
ATOM 770 O O . ALA A 1 97 ? 4.263 -3.679 -2.692 1.00 74.19 97 ALA A O 1
ATOM 771 N N . GLY A 1 98 ? 5.512 -5.412 -2.043 1.00 70.19 98 GLY A N 1
ATOM 772 C CA . GLY A 1 98 ? 6.584 -4.618 -1.456 1.00 70.19 98 GLY A CA 1
ATOM 773 C C . GLY A 1 98 ? 7.774 -4.505 -2.406 1.00 70.19 98 GLY A C 1
ATOM 774 O O . GLY A 1 98 ? 7.863 -5.203 -3.416 1.00 70.19 98 GLY A O 1
ATOM 775 N N . ARG A 1 99 ? 8.739 -3.660 -2.050 1.00 71.62 99 ARG A N 1
ATOM 776 C CA . ARG A 1 99 ? 10.087 -3.718 -2.620 1.00 71.62 99 ARG A CA 1
ATOM 777 C C . ARG A 1 99 ? 11.124 -3.360 -1.567 1.00 71.62 99 ARG A C 1
ATOM 779 O O . ARG A 1 99 ? 10.826 -2.586 -0.660 1.00 71.62 99 ARG A O 1
ATOM 786 N N . VAL A 1 100 ? 12.336 -3.863 -1.736 1.00 72.06 100 VAL A N 1
ATOM 787 C CA . VAL A 1 100 ? 13.489 -3.547 -0.889 1.00 72.06 100 VAL A CA 1
ATOM 788 C C . VAL A 1 100 ? 14.658 -3.112 -1.763 1.00 72.06 100 VAL A C 1
ATOM 790 O O . VAL A 1 100 ? 14.863 -3.663 -2.847 1.00 72.06 100 VAL A O 1
ATOM 793 N N . PHE A 1 101 ? 15.393 -2.088 -1.335 1.00 70.69 101 PHE A N 1
ATOM 794 C CA . PHE A 1 101 ? 16.605 -1.680 -2.034 1.00 70.69 101 PHE A CA 1
ATOM 795 C C . PHE A 1 101 ? 17.749 -2.607 -1.641 1.00 70.69 101 PHE A C 1
ATOM 797 O O . PHE A 1 101 ? 17.942 -2.907 -0.468 1.00 70.69 101 PHE A O 1
ATOM 804 N N . THR A 1 102 ? 18.512 -3.073 -2.622 1.00 64.06 102 THR A N 1
ATOM 805 C CA . THR A 1 102 ? 19.650 -3.967 -2.405 1.00 64.06 102 THR A CA 1
ATOM 806 C C . THR A 1 102 ? 20.870 -3.423 -3.138 1.00 64.06 102 THR A C 1
ATOM 808 O O . THR A 1 102 ? 20.758 -2.971 -4.276 1.00 64.06 102 THR A O 1
ATOM 811 N N . GLN A 1 103 ? 22.042 -3.466 -2.501 1.00 61.31 103 GLN A N 1
ATOM 812 C CA . GLN A 1 103 ? 23.317 -3.044 -3.104 1.00 61.31 103 GLN A CA 1
ATOM 813 C C . GLN A 1 103 ? 24.248 -4.222 -3.455 1.00 61.31 103 GLN A C 1
ATOM 815 O O . GLN A 1 103 ? 25.338 -4.006 -3.974 1.00 61.31 103 GLN A O 1
ATOM 820 N N . GLY A 1 104 ? 23.814 -5.470 -3.226 1.00 54.25 104 GLY A N 1
ATOM 821 C CA . GLY A 1 104 ? 24.690 -6.648 -3.289 1.00 54.25 104 GLY A CA 1
ATOM 822 C C . GLY A 1 104 ? 25.230 -7.003 -4.679 1.00 54.25 104 GLY A C 1
ATOM 823 O O . GLY A 1 104 ? 26.415 -7.277 -4.816 1.00 54.25 104 GLY A O 1
ATOM 824 N N . MET A 1 105 ? 24.403 -6.994 -5.734 1.00 52.59 105 MET A N 1
ATOM 825 C CA . MET A 1 105 ? 24.851 -7.432 -7.074 1.00 52.59 105 MET A CA 1
ATOM 826 C C . MET A 1 105 ? 25.307 -6.296 -8.001 1.00 52.59 105 MET A C 1
ATOM 828 O O . MET A 1 105 ? 26.002 -6.540 -8.990 1.00 52.59 105 MET A O 1
ATOM 832 N N . ARG A 1 106 ? 24.944 -5.043 -7.707 1.00 55.94 106 ARG A N 1
ATOM 833 C CA . ARG A 1 106 ? 25.329 -3.859 -8.490 1.00 55.94 106 ARG A CA 1
ATOM 834 C C . ARG A 1 106 ? 25.727 -2.730 -7.547 1.00 55.94 106 ARG A C 1
ATOM 836 O O . ARG A 1 106 ? 24.933 -2.346 -6.700 1.00 55.94 106 ARG A O 1
ATOM 843 N N . GLN A 1 107 ? 26.891 -2.117 -7.779 1.00 55.50 107 GLN A N 1
ATOM 844 C CA . GLN A 1 107 ? 27.374 -0.964 -6.996 1.00 55.50 107 GLN A CA 1
ATOM 845 C C . GLN A 1 107 ? 26.420 0.243 -7.022 1.00 55.50 107 GLN A C 1
ATOM 847 O O . GLN A 1 107 ? 26.440 1.065 -6.116 1.00 55.50 107 GLN A O 1
ATOM 852 N N . THR A 1 108 ? 25.579 0.365 -8.053 1.00 66.25 108 THR A N 1
ATOM 853 C CA . THR A 1 108 ? 24.558 1.422 -8.156 1.00 66.25 108 THR A CA 1
ATOM 854 C C . THR A 1 108 ? 23.272 1.104 -7.384 1.00 66.25 108 THR A C 1
ATOM 856 O O . THR A 1 108 ? 22.373 1.939 -7.335 1.00 66.25 108 THR A O 1
ATOM 859 N N . GLY A 1 109 ? 23.167 -0.109 -6.835 1.00 71.69 109 GLY A N 1
ATOM 860 C CA . GLY A 1 109 ? 21.973 -0.681 -6.227 1.00 71.69 109 GLY A CA 1
ATOM 861 C C . GLY A 1 109 ? 20.849 -1.022 -7.210 1.00 71.69 109 GLY A C 1
ATOM 862 O O . GLY A 1 109 ? 20.844 -0.615 -8.376 1.00 71.69 109 GLY A O 1
ATOM 863 N N . GLU A 1 110 ? 19.904 -1.825 -6.732 1.00 73.69 110 GLU A N 1
ATOM 864 C CA . GLU A 1 110 ? 18.709 -2.274 -7.447 1.00 73.69 110 GLU A CA 1
ATOM 865 C C . GLU A 1 110 ? 17.579 -2.600 -6.463 1.00 73.69 110 GLU A C 1
ATOM 867 O O . GLU A 1 110 ? 17.816 -2.961 -5.310 1.00 73.69 110 GLU A O 1
ATOM 872 N N . TRP A 1 111 ? 16.335 -2.487 -6.917 1.00 75.06 111 TRP A N 1
ATOM 873 C CA . TRP A 1 111 ? 15.153 -2.821 -6.132 1.00 75.06 111 TRP A CA 1
ATOM 874 C C . TRP A 1 111 ? 14.748 -4.267 -6.385 1.00 75.06 111 TRP A C 1
ATOM 876 O O . TRP A 1 111 ? 14.505 -4.628 -7.532 1.00 75.06 111 TRP A O 1
ATOM 886 N N . ALA A 1 112 ? 14.630 -5.066 -5.327 1.00 75.00 112 ALA A N 1
ATOM 887 C CA . ALA A 1 112 ? 14.016 -6.388 -5.377 1.00 75.00 112 ALA A CA 1
ATOM 888 C C . ALA A 1 112 ? 12.531 -6.283 -5.007 1.00 75.00 112 ALA A C 1
ATOM 890 O O . ALA A 1 112 ? 12.176 -5.588 -4.052 1.00 75.00 112 ALA A O 1
ATOM 891 N N . ILE A 1 113 ? 11.668 -6.957 -5.761 1.00 77.12 113 ILE A N 1
ATOM 892 C CA . ILE A 1 113 ? 10.226 -7.009 -5.508 1.00 77.12 113 ILE A CA 1
ATOM 893 C C . ILE A 1 113 ? 9.937 -8.089 -4.463 1.00 77.12 113 ILE A C 1
ATOM 895 O O . ILE A 1 113 ? 10.512 -9.174 -4.498 1.00 77.12 113 ILE A O 1
ATOM 899 N N . VAL A 1 114 ? 9.042 -7.776 -3.528 1.00 70.75 114 VAL A N 1
ATOM 900 C CA . VAL A 1 114 ? 8.532 -8.704 -2.516 1.00 70.75 114 VAL A CA 1
ATOM 901 C C . VAL A 1 114 ? 7.050 -8.908 -2.788 1.00 70.75 114 VAL A C 1
ATOM 903 O O . VAL A 1 114 ? 6.214 -8.131 -2.323 1.00 70.75 114 VAL A O 1
ATOM 906 N N . ASP A 1 115 ? 6.724 -9.938 -3.558 1.00 74.00 115 ASP A N 1
ATOM 907 C CA . ASP A 1 115 ? 5.340 -10.324 -3.800 1.00 74.00 115 ASP A CA 1
ATOM 908 C C . ASP A 1 115 ? 4.882 -11.343 -2.745 1.00 74.00 115 ASP A C 1
ATOM 910 O O . ASP A 1 115 ? 5.581 -12.299 -2.408 1.00 74.00 115 ASP A O 1
ATOM 914 N N . ARG A 1 116 ? 3.710 -11.094 -2.164 1.00 68.94 116 ARG A N 1
ATOM 915 C CA . ARG A 1 116 ? 3.091 -11.910 -1.107 1.00 68.94 116 ARG A CA 1
ATOM 916 C C . ARG A 1 116 ? 1.712 -12.419 -1.534 1.00 68.94 116 ARG A C 1
ATOM 918 O O . ARG A 1 116 ? 0.919 -12.805 -0.676 1.00 68.94 116 ARG A O 1
ATOM 925 N N . SER A 1 117 ? 1.412 -12.363 -2.830 1.00 67.69 117 SER A N 1
ATOM 926 C CA . SER A 1 117 ? 0.149 -12.812 -3.414 1.00 67.69 117 SER A CA 1
ATOM 927 C C . SER A 1 117 ? -0.094 -14.314 -3.224 1.00 67.69 117 SER A C 1
ATOM 929 O O . SER A 1 117 ? -1.236 -14.706 -2.984 1.00 67.69 117 SER A O 1
ATOM 931 N N . GLU A 1 118 ? 0.961 -15.140 -3.212 1.00 64.25 118 GLU A N 1
ATOM 932 C CA . GLU A 1 118 ? 0.875 -16.573 -2.901 1.00 64.25 118 GLU A CA 1
ATOM 933 C C . GLU A 1 118 ? 1.327 -16.934 -1.468 1.00 64.25 118 GLU A C 1
ATOM 935 O O . GLU A 1 118 ? 2.170 -16.285 -0.847 1.00 64.25 118 GLU A O 1
ATOM 940 N N . GLY A 1 119 ? 0.758 -18.018 -0.918 1.00 44.72 119 GLY A N 1
ATOM 941 C CA . GLY A 1 119 ? 0.922 -18.436 0.484 1.00 44.72 119 GLY A CA 1
ATOM 942 C C . GLY A 1 119 ? 2.302 -18.986 0.883 1.00 44.72 119 GLY A C 1
ATOM 943 O O . GLY A 1 119 ? 2.498 -19.308 2.055 1.00 44.72 119 GLY A O 1
ATOM 944 N N . VAL A 1 120 ? 3.255 -19.106 -0.049 1.00 45.47 120 VAL A N 1
ATOM 945 C CA . VAL A 1 120 ? 4.608 -19.637 0.200 1.00 45.47 120 VAL A CA 1
ATOM 946 C C . VAL A 1 120 ? 5.652 -18.729 -0.457 1.00 45.47 120 VAL A C 1
ATOM 948 O O . VAL A 1 120 ? 6.146 -19.021 -1.536 1.00 45.47 120 VAL A O 1
ATOM 951 N N . ALA A 1 121 ? 6.019 -17.628 0.198 1.00 46.75 121 ALA A N 1
ATOM 952 C CA . ALA A 1 121 ? 7.098 -16.766 -0.289 1.00 46.75 121 ALA A CA 1
ATOM 953 C C . ALA A 1 121 ? 8.467 -17.242 0.233 1.00 46.75 121 ALA A C 1
ATOM 955 O O . ALA A 1 121 ? 8.661 -17.400 1.443 1.00 46.75 121 ALA A O 1
ATOM 956 N N . ARG A 1 122 ? 9.434 -17.433 -0.675 1.00 38.88 122 ARG A N 1
ATOM 957 C CA . ARG A 1 122 ? 10.860 -17.604 -0.351 1.00 38.88 122 ARG A CA 1
ATOM 958 C C . ARG A 1 122 ? 11.522 -16.230 -0.247 1.00 38.88 122 ARG A C 1
ATOM 960 O O . ARG A 1 122 ? 11.777 -15.584 -1.254 1.00 38.88 122 ARG A O 1
ATOM 967 N N . THR A 1 123 ? 11.850 -15.804 0.965 1.00 35.34 123 THR A N 1
ATOM 968 C CA . THR A 1 123 ? 12.759 -14.674 1.198 1.00 35.34 123 THR A CA 1
ATOM 969 C C . THR A 1 123 ? 14.194 -15.196 1.233 1.00 35.34 123 THR A C 1
ATOM 971 O O . THR A 1 123 ? 14.685 -15.556 2.301 1.00 35.34 123 THR A O 1
ATOM 974 N N . ASP A 1 124 ? 14.852 -15.303 0.077 1.00 35.25 124 ASP A N 1
ATOM 975 C CA . ASP A 1 124 ? 16.297 -15.566 0.015 1.00 35.25 124 ASP A CA 1
ATOM 976 C C . ASP A 1 124 ? 17.034 -14.247 -0.247 1.00 35.25 124 ASP A C 1
ATOM 978 O O . ASP A 1 124 ? 17.255 -13.835 -1.385 1.00 35.25 124 ASP A O 1
ATOM 982 N N . PHE A 1 125 ? 17.333 -13.527 0.833 1.00 42.56 125 PHE A N 1
ATOM 983 C CA . PHE A 1 125 ? 18.118 -12.297 0.793 1.00 42.56 125 PHE A CA 1
ATOM 984 C C . PHE A 1 125 ? 19.587 -12.626 1.081 1.00 42.56 125 PHE A C 1
ATOM 986 O O . PHE A 1 125 ? 20.101 -12.304 2.147 1.00 42.56 125 PHE A O 1
ATOM 993 N N . GLN A 1 126 ? 20.280 -13.279 0.146 1.00 32.66 126 GLN A N 1
ATOM 994 C CA . GLN A 1 126 ? 21.744 -13.235 0.155 1.00 32.66 126 GLN A CA 1
ATOM 995 C C . GLN A 1 126 ? 22.179 -11.897 -0.448 1.00 32.66 126 GLN A C 1
ATOM 997 O O . GLN A 1 126 ? 22.093 -11.691 -1.659 1.00 32.66 126 GLN A O 1
ATOM 1002 N N . VAL A 1 127 ? 22.579 -10.959 0.409 1.00 37.19 127 VAL A N 1
ATOM 1003 C CA . VAL A 1 127 ? 23.156 -9.673 0.008 1.00 37.19 127 VAL A CA 1
ATOM 1004 C C . VAL A 1 127 ? 24.519 -9.564 0.681 1.00 37.19 127 VAL A C 1
ATOM 1006 O O . VAL A 1 127 ? 24.597 -9.585 1.906 1.00 37.19 127 VAL A O 1
ATOM 1009 N N . ASP A 1 128 ? 25.579 -9.480 -0.124 1.00 33.81 128 ASP A N 1
ATOM 1010 C CA . ASP A 1 128 ? 26.918 -9.138 0.356 1.00 33.81 128 ASP A CA 1
ATOM 1011 C C . ASP A 1 128 ? 26.960 -7.647 0.742 1.00 33.81 128 ASP A C 1
ATOM 1013 O O . ASP A 1 128 ? 26.465 -6.779 0.016 1.00 33.81 128 ASP A O 1
ATOM 1017 N N . GLU A 1 129 ? 27.513 -7.384 1.926 1.00 38.09 129 GLU A N 1
ATOM 1018 C CA . GLU A 1 129 ? 27.495 -6.118 2.663 1.00 38.09 129 GLU A CA 1
ATOM 1019 C C . GLU A 1 129 ? 28.316 -4.999 2.001 1.00 38.09 129 GLU A C 1
ATOM 1021 O O . GLU A 1 129 ? 29.486 -5.189 1.669 1.00 38.09 129 GLU A O 1
ATOM 1026 N N . HIS A 1 130 ? 27.767 -3.780 1.969 1.00 34.88 130 HIS A N 1
ATOM 1027 C CA . HIS A 1 130 ? 28.572 -2.558 2.001 1.00 34.88 130 HIS A CA 1
ATOM 1028 C C . HIS A 1 130 ? 27.914 -1.510 2.903 1.00 34.88 130 HIS A C 1
ATOM 1030 O O . HIS A 1 130 ? 26.819 -1.029 2.628 1.00 34.88 130 HIS A O 1
ATOM 1036 N N . GLY A 1 131 ? 28.601 -1.203 4.006 1.00 36.66 131 GLY A N 1
ATOM 1037 C CA . GLY A 1 131 ? 28.163 -0.260 5.026 1.00 36.66 131 GLY A CA 1
ATOM 1038 C C . GLY A 1 131 ? 28.218 1.193 4.565 1.00 36.66 131 GLY A C 1
ATOM 1039 O O . GLY A 1 131 ? 29.179 1.630 3.927 1.00 36.66 131 GLY A O 1
ATOM 1040 N N . SER A 1 132 ? 27.190 1.946 4.943 1.00 37.12 132 SER A N 1
ATOM 1041 C CA . SER A 1 132 ? 27.243 3.398 5.061 1.00 37.12 132 SER A CA 1
ATOM 1042 C C . SER A 1 132 ? 27.177 3.757 6.543 1.00 37.12 132 SER A C 1
ATOM 1044 O O . SER A 1 132 ? 26.181 3.476 7.205 1.00 37.12 132 SER A O 1
ATOM 1046 N N . ASP A 1 133 ? 28.263 4.353 7.035 1.00 40.28 133 ASP A N 1
ATOM 1047 C CA . ASP A 1 133 ? 28.440 4.862 8.395 1.00 40.28 133 ASP A CA 1
ATOM 1048 C C . ASP A 1 133 ? 27.566 6.103 8.642 1.00 40.28 133 ASP A C 1
ATOM 1050 O O . ASP A 1 133 ? 28.058 7.225 8.626 1.00 40.28 133 ASP A O 1
ATOM 1054 N N . ASP A 1 134 ? 26.272 5.885 8.852 1.00 40.25 134 ASP A N 1
ATOM 1055 C CA . ASP A 1 134 ? 25.362 6.752 9.605 1.00 40.25 134 ASP A CA 1
ATOM 1056 C C . ASP A 1 134 ? 24.232 5.826 10.088 1.00 40.25 134 ASP A C 1
ATOM 1058 O O . ASP A 1 134 ? 23.256 5.598 9.378 1.00 40.25 134 ASP A O 1
ATOM 1062 N N . GLU A 1 135 ? 24.413 5.186 11.250 1.00 44.38 135 GLU A N 1
ATOM 1063 C CA . GLU A 1 135 ? 23.450 4.229 11.820 1.00 44.38 135 GLU A CA 1
ATOM 1064 C C . GLU A 1 135 ? 22.163 4.948 12.270 1.00 44.38 135 GLU A C 1
ATOM 1066 O O . GLU A 1 135 ? 21.922 5.181 13.458 1.00 44.38 135 GLU A O 1
ATOM 1071 N N . GLU A 1 136 ? 21.312 5.315 11.313 1.00 43.31 136 GLU A N 1
ATOM 1072 C CA . GLU A 1 136 ? 19.908 5.609 11.568 1.00 43.31 136 GLU A CA 1
ATOM 1073 C C . GLU A 1 136 ? 19.227 4.263 11.861 1.00 43.31 136 GLU A C 1
ATOM 1075 O O . GLU A 1 136 ? 18.923 3.467 10.977 1.00 43.31 136 GLU A O 1
ATOM 1080 N N . VAL A 1 137 ? 19.121 3.926 13.147 1.00 51.00 137 VAL A N 1
ATOM 1081 C CA . VAL A 1 137 ? 18.501 2.672 13.589 1.00 51.00 137 VAL A CA 1
ATOM 1082 C C . VAL A 1 137 ? 16.986 2.796 13.473 1.00 51.00 137 VAL A C 1
ATOM 1084 O O . VAL A 1 137 ? 16.338 3.409 14.330 1.00 51.00 137 VAL A O 1
ATOM 1087 N N . ASP A 1 138 ? 16.435 2.193 12.424 1.00 65.81 138 ASP A N 1
ATOM 1088 C CA . ASP A 1 138 ? 15.002 2.138 12.167 1.00 65.81 138 ASP A CA 1
ATOM 1089 C C . ASP A 1 138 ? 14.274 1.382 13.278 1.00 65.81 138 ASP A C 1
ATOM 1091 O O . ASP A 1 138 ? 14.738 0.357 13.784 1.00 65.81 138 ASP A O 1
ATOM 1095 N N . GLN A 1 139 ? 13.106 1.890 13.674 1.00 68.69 139 GLN A N 1
ATOM 1096 C CA . GLN A 1 139 ? 12.222 1.249 14.645 1.00 68.69 139 GLN A CA 1
ATOM 1097 C C . GLN A 1 139 ? 10.782 1.267 14.140 1.00 68.69 139 GLN A C 1
ATOM 1099 O O . GLN A 1 139 ? 10.319 2.258 13.576 1.00 68.69 139 GLN A O 1
ATOM 1104 N N . ALA A 1 140 ? 10.037 0.194 14.398 1.00 70.62 140 ALA A N 1
ATOM 1105 C CA . ALA A 1 140 ? 8.608 0.136 14.121 1.00 70.62 140 ALA A CA 1
ATOM 1106 C C . ALA A 1 140 ? 7.836 -0.619 15.197 1.00 70.62 140 ALA A C 1
ATOM 1108 O O . ALA A 1 140 ? 8.341 -1.532 15.854 1.00 70.62 140 ALA A O 1
ATOM 1109 N N . TYR A 1 141 ? 6.568 -0.238 15.325 1.00 71.75 141 TYR A N 1
ATOM 1110 C CA . TYR A 1 141 ? 5.577 -0.950 16.114 1.00 71.75 141 TYR A CA 1
ATOM 1111 C C . TYR A 1 141 ? 4.804 -1.908 15.203 1.00 71.75 141 TYR A C 1
ATOM 1113 O O . TYR A 1 141 ? 4.278 -1.499 14.167 1.00 71.75 141 TYR A O 1
ATOM 1121 N N . PHE A 1 142 ? 4.707 -3.171 15.607 1.00 71.00 142 PHE A N 1
ATOM 1122 C CA . PHE A 1 142 ? 3.882 -4.183 14.954 1.00 71.00 142 PHE A CA 1
ATOM 1123 C C . PHE A 1 142 ? 2.710 -4.525 15.863 1.00 71.00 142 PHE A C 1
ATOM 1125 O O . PHE A 1 142 ? 2.909 -4.763 17.052 1.00 71.00 142 PHE A O 1
ATOM 1132 N N . PHE A 1 143 ? 1.502 -4.578 15.305 1.00 71.31 143 PHE A N 1
ATOM 1133 C CA . PHE A 1 143 ? 0.261 -4.813 16.043 1.00 71.31 143 PHE A CA 1
ATOM 1134 C C . PHE A 1 143 ? -0.367 -6.140 15.611 1.00 71.31 143 PHE A C 1
ATOM 1136 O O . PHE A 1 143 ? -0.409 -6.449 14.421 1.00 71.31 143 PHE A O 1
ATOM 1143 N N . SER A 1 144 ? -0.845 -6.931 16.571 1.00 73.94 144 SER A N 1
ATOM 1144 C CA . SER A 1 144 ? -1.570 -8.179 16.319 1.00 73.94 144 SER A CA 1
ATOM 1145 C C . SER A 1 144 ? -2.572 -8.448 17.439 1.00 73.94 144 SER A C 1
ATOM 1147 O O . SER A 1 144 ? -2.200 -8.592 18.608 1.00 73.94 144 SER A O 1
ATOM 1149 N N . GLY A 1 145 ? -3.857 -8.501 17.080 1.00 76.75 145 GLY A N 1
ATOM 1150 C CA . GLY A 1 145 ? -4.948 -8.559 18.051 1.00 76.75 145 GLY A CA 1
ATOM 1151 C C . GLY A 1 145 ? -4.861 -7.393 19.036 1.00 76.75 145 GLY A C 1
ATOM 1152 O O . GLY A 1 145 ? -4.753 -6.241 18.631 1.00 76.75 145 GLY A O 1
ATOM 1153 N N . GLU A 1 146 ? -4.859 -7.705 20.332 1.00 81.44 146 GLU A N 1
ATOM 1154 C CA . GLU A 1 146 ? -4.801 -6.697 21.401 1.00 81.44 146 GLU A CA 1
ATOM 1155 C C . GLU A 1 146 ? -3.379 -6.315 21.847 1.00 81.44 146 GLU A C 1
ATOM 1157 O O . GLU A 1 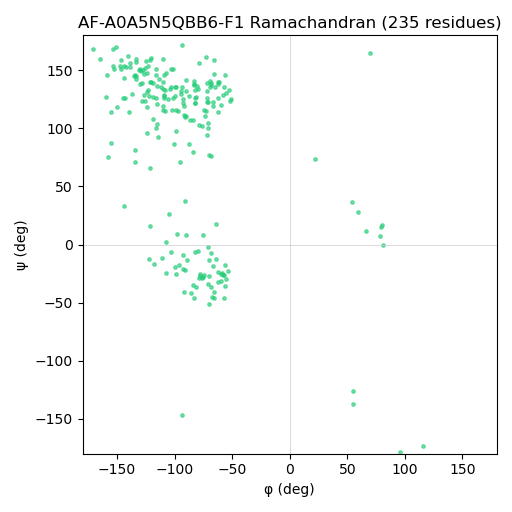146 ? -3.194 -5.648 22.870 1.00 81.44 146 GLU A O 1
ATOM 1162 N N . HIS A 1 147 ? -2.352 -6.778 21.130 1.00 80.25 147 HIS A N 1
ATOM 1163 C CA . HIS A 1 147 ? -0.954 -6.634 21.534 1.00 80.25 147 HIS A CA 1
ATOM 1164 C C . HIS A 1 147 ? -0.114 -5.958 20.457 1.00 80.25 147 HIS A C 1
ATOM 1166 O O . HIS A 1 147 ? -0.435 -5.984 19.268 1.00 80.25 147 HIS A O 1
ATOM 1172 N N . TYR A 1 148 ? 1.003 -5.385 20.891 1.00 77.25 148 TYR A N 1
ATOM 1173 C CA . TYR A 1 148 ? 2.028 -4.849 20.015 1.00 77.25 148 TYR A CA 1
ATOM 1174 C C . TYR A 1 148 ? 3.429 -5.296 20.440 1.00 77.25 148 TYR A C 1
ATOM 1176 O O . TYR A 1 148 ? 3.657 -5.667 21.596 1.00 77.25 148 TYR A O 1
ATOM 1184 N N . VAL A 1 149 ? 4.365 -5.226 19.499 1.00 69.12 149 VAL A N 1
ATOM 1185 C CA . VAL A 1 149 ? 5.809 -5.286 19.743 1.00 69.12 149 VAL A CA 1
ATOM 1186 C C . VAL A 1 149 ? 6.487 -4.076 19.112 1.00 69.12 149 VAL A C 1
ATOM 1188 O O . VAL A 1 149 ? 5.993 -3.553 18.114 1.00 69.12 149 VAL A O 1
ATOM 1191 N N . ARG A 1 150 ? 7.616 -3.637 19.670 1.00 73.00 150 ARG A N 1
ATOM 1192 C CA . ARG A 1 150 ? 8.508 -2.662 19.035 1.00 73.00 150 ARG A CA 1
ATOM 1193 C C . ARG A 1 150 ? 9.782 -3.370 18.617 1.00 73.00 150 ARG A C 1
ATOM 1195 O O . ARG A 1 150 ? 10.429 -4.003 19.448 1.00 73.00 150 ARG A O 1
ATOM 1202 N N . VAL A 1 151 ? 10.134 -3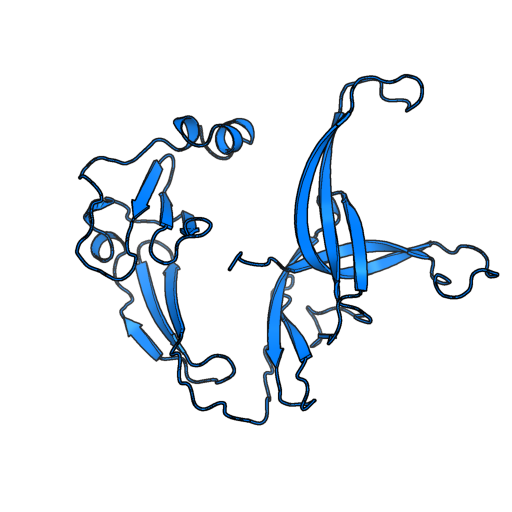.248 17.348 1.00 74.44 151 VAL A N 1
ATOM 1203 C CA . VAL A 1 151 ? 11.313 -3.881 16.757 1.00 74.44 151 VAL A CA 1
ATOM 1204 C C . VAL A 1 151 ? 12.209 -2.794 16.193 1.00 74.44 151 VAL A C 1
ATOM 1206 O O . VAL A 1 151 ? 11.712 -1.826 15.616 1.00 74.44 151 VAL A O 1
ATOM 1209 N N . ARG A 1 152 ? 13.514 -2.955 16.381 1.00 77.38 152 ARG A N 1
ATOM 1210 C CA . ARG A 1 152 ? 14.561 -2.166 15.738 1.00 77.38 152 ARG A CA 1
ATOM 1211 C C . ARG A 1 152 ? 15.265 -3.016 14.701 1.00 77.38 152 ARG A C 1
ATOM 1213 O O . ARG A 1 152 ? 15.420 -4.204 14.935 1.00 77.38 152 ARG A O 1
ATOM 1220 N N . TRP A 1 153 ? 15.735 -2.426 13.616 1.00 78.19 153 TRP A N 1
ATOM 1221 C CA . TRP A 1 153 ? 16.651 -3.085 12.689 1.00 78.19 153 TRP A CA 1
ATOM 1222 C C . TRP A 1 153 ? 17.536 -2.039 12.011 1.00 78.19 153 TRP A C 1
ATOM 1224 O O . TRP A 1 153 ? 17.307 -0.835 12.134 1.00 78.19 153 TRP A O 1
ATOM 1234 N N . THR A 1 154 ? 18.553 -2.502 11.298 1.00 70.25 154 THR A N 1
ATOM 1235 C CA . THR A 1 154 ? 19.292 -1.677 10.343 1.00 70.25 154 THR A CA 1
ATOM 1236 C C . THR A 1 154 ? 18.798 -2.027 8.948 1.00 70.25 154 THR A C 1
ATOM 1238 O O . THR A 1 154 ? 18.769 -3.204 8.578 1.00 70.25 154 THR A O 1
ATOM 1241 N N . GLU A 1 155 ? 18.370 -1.032 8.168 1.00 64.94 155 GLU A N 1
ATOM 1242 C CA . GLU A 1 155 ? 17.917 -1.282 6.798 1.00 64.94 155 GLU A CA 1
ATOM 1243 C C . GLU A 1 155 ? 19.007 -2.016 5.997 1.00 64.94 155 GLU A C 1
ATOM 1245 O O . GLU A 1 155 ? 20.178 -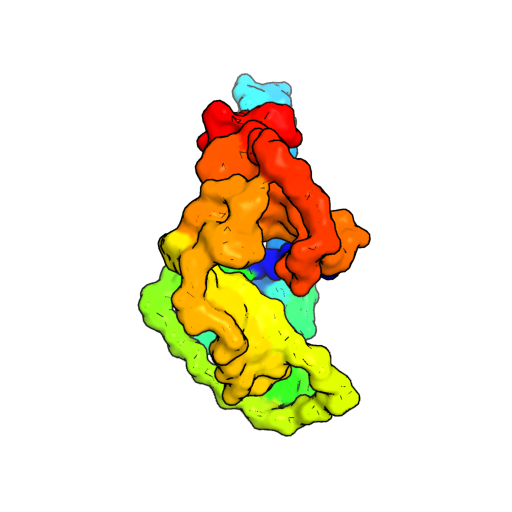1.643 6.002 1.00 64.94 155 GLU A O 1
ATOM 1250 N N . GLY A 1 156 ? 18.623 -3.105 5.326 1.00 57.53 156 GLY A N 1
ATOM 1251 C CA . GLY A 1 156 ? 19.542 -3.919 4.527 1.00 57.53 156 GLY A CA 1
ATOM 1252 C C . GLY A 1 156 ? 20.392 -4.927 5.311 1.00 57.53 156 GLY A C 1
ATOM 1253 O O . GLY A 1 156 ? 21.134 -5.678 4.680 1.00 57.53 156 GLY A O 1
ATOM 1254 N N . VAL A 1 157 ? 20.259 -5.008 6.640 1.00 66.25 157 VAL A N 1
ATOM 1255 C CA . VAL A 1 157 ? 20.971 -5.978 7.489 1.00 66.25 157 VAL A CA 1
ATOM 1256 C C . VAL A 1 157 ? 19.968 -6.888 8.202 1.00 66.25 157 VAL A C 1
ATOM 1258 O O . VAL A 1 157 ? 18.930 -6.445 8.686 1.00 66.25 157 VAL A O 1
ATOM 1261 N N . VAL A 1 158 ? 20.269 -8.187 8.291 1.00 71.88 158 VAL A N 1
ATOM 1262 C CA . VAL A 1 158 ? 19.465 -9.136 9.083 1.00 71.88 158 VAL A CA 1
ATOM 1263 C C . VAL A 1 158 ? 19.914 -9.070 10.543 1.00 71.88 158 VAL A C 1
ATOM 1265 O O . VAL A 1 158 ? 20.714 -9.884 11.003 1.00 71.88 158 VAL A O 1
ATOM 1268 N N . ASN A 1 159 ? 19.445 -8.050 11.256 1.00 77.62 159 ASN A N 1
ATOM 1269 C CA . ASN A 1 159 ? 19.818 -7.773 12.644 1.00 77.62 159 ASN A CA 1
ATOM 1270 C C . ASN A 1 159 ? 18.650 -7.212 13.469 1.00 77.62 159 ASN A C 1
ATOM 1272 O O . ASN A 1 159 ? 18.863 -6.368 14.342 1.00 77.62 159 ASN A O 1
ATOM 1276 N N . ASP A 1 160 ? 17.420 -7.641 13.181 1.00 77.56 160 ASP A N 1
ATOM 1277 C CA . ASP A 1 160 ? 16.269 -7.147 13.919 1.00 77.56 160 ASP A CA 1
ATOM 1278 C C . ASP A 1 160 ? 16.343 -7.518 15.411 1.00 77.56 160 ASP A C 1
ATOM 1280 O O . ASP A 1 160 ? 16.734 -8.619 15.805 1.00 77.56 160 ASP A O 1
ATOM 1284 N N . GLU A 1 161 ? 15.982 -6.562 16.260 1.00 80.56 161 GLU A N 1
ATOM 1285 C CA . GLU A 1 161 ? 15.996 -6.665 17.711 1.00 80.56 161 GLU A CA 1
ATOM 1286 C C . GLU A 1 161 ? 14.610 -6.319 18.255 1.00 80.56 161 GLU A C 1
ATOM 1288 O O . GLU A 1 161 ? 14.078 -5.224 18.040 1.00 80.56 161 GLU A O 1
ATOM 1293 N N . LEU A 1 162 ? 14.025 -7.245 19.015 1.00 77.88 162 LEU A N 1
ATOM 1294 C CA . LEU A 1 162 ? 12.809 -6.989 19.775 1.00 77.88 162 LEU A CA 1
ATOM 1295 C C . LEU A 1 162 ? 13.127 -6.053 20.950 1.00 77.88 162 LEU A C 1
ATOM 1297 O O . LEU A 1 162 ? 13.684 -6.478 21.960 1.00 77.88 162 LEU A O 1
ATOM 1301 N N . LEU A 1 163 ? 12.738 -4.784 20.834 1.00 75.25 163 LEU A N 1
ATOM 1302 C CA . LEU A 1 163 ? 12.935 -3.775 21.875 1.00 75.25 163 LEU A CA 1
ATOM 1303 C C . LEU A 1 163 ? 11.872 -3.843 22.973 1.00 75.25 163 LEU A C 1
ATOM 1305 O O . LEU A 1 163 ? 12.151 -3.538 24.131 1.00 75.25 163 LEU A O 1
ATOM 1309 N N . GLU A 1 164 ? 10.631 -4.156 22.600 1.00 79.06 164 GLU A N 1
ATOM 1310 C CA . GLU A 1 164 ? 9.497 -4.174 23.521 1.00 79.06 164 GLU A CA 1
ATOM 1311 C C . GLU A 1 164 ? 8.410 -5.148 23.067 1.00 79.06 164 GLU A C 1
ATOM 1313 O O . GLU A 1 164 ? 8.189 -5.353 21.874 1.00 79.06 164 GLU A O 1
ATOM 1318 N N . GLY A 1 165 ? 7.679 -5.686 24.039 1.00 80.25 165 GLY A N 1
ATOM 1319 C CA . GLY A 1 165 ? 6.513 -6.526 23.825 1.00 80.25 165 GLY A CA 1
ATOM 1320 C C . GLY A 1 165 ? 6.801 -8.030 23.850 1.00 80.25 165 GLY A C 1
ATOM 1321 O O . GLY A 1 165 ? 7.931 -8.446 24.107 1.00 80.25 165 GLY A O 1
ATOM 1322 N N . PRO A 1 166 ? 5.766 -8.863 23.631 1.00 86.19 166 PRO A N 1
ATOM 1323 C CA . PRO A 1 166 ? 4.384 -8.470 23.341 1.00 86.19 166 PRO A CA 1
ATOM 1324 C C . PRO A 1 166 ? 3.709 -7.783 24.537 1.00 86.19 166 PRO A C 1
ATOM 1326 O O . PRO A 1 166 ? 3.609 -8.349 25.624 1.00 86.19 166 PRO A O 1
ATOM 1329 N N . THR A 1 167 ? 3.227 -6.559 24.327 1.00 80.06 167 THR A N 1
ATOM 1330 C CA . THR A 1 167 ? 2.590 -5.722 25.355 1.00 80.06 167 THR A CA 1
ATOM 1331 C C . THR A 1 167 ? 1.168 -5.376 24.907 1.00 80.06 167 THR A C 1
ATOM 1333 O O . THR A 1 167 ? 0.966 -5.092 23.728 1.00 80.06 167 THR A O 1
ATOM 1336 N N . PRO A 1 168 ? 0.159 -5.374 25.796 1.00 82.94 168 PRO A N 1
ATOM 1337 C CA . PRO A 1 168 ? -1.182 -4.913 25.438 1.00 82.94 168 PRO A CA 1
ATOM 1338 C C . PRO A 1 168 ? -1.209 -3.470 24.905 1.00 82.94 168 PRO A C 1
ATOM 1340 O O . PRO A 1 168 ? -0.619 -2.574 25.513 1.00 82.94 168 PRO A O 1
ATOM 1343 N N . ILE A 1 169 ? -1.953 -3.224 23.821 1.00 77.56 169 ILE A N 1
ATOM 1344 C CA . ILE A 1 169 ? -2.049 -1.916 23.131 1.00 77.56 169 ILE A CA 1
ATOM 1345 C C . ILE A 1 169 ? -2.502 -0.798 24.075 1.00 77.56 169 ILE A C 1
ATOM 1347 O O . ILE A 1 169 ? -1.977 0.315 24.027 1.00 77.56 169 ILE A O 1
ATOM 1351 N N . LYS A 1 170 ? -3.387 -1.118 25.024 1.00 82.81 170 LYS A N 1
ATOM 1352 C CA . LYS A 1 170 ? -3.854 -0.187 26.061 1.00 82.81 170 LYS A CA 1
ATOM 1353 C C . LYS A 1 170 ? -2.734 0.437 26.905 1.00 82.81 170 LYS A C 1
ATOM 1355 O O . LYS A 1 170 ? -2.991 1.410 27.602 1.00 82.81 170 LYS A O 1
ATOM 1360 N N . TYR A 1 171 ? -1.526 -0.133 26.913 1.00 81.06 171 TYR A N 1
ATOM 1361 C CA . TYR A 1 171 ? -0.378 0.436 27.623 1.00 81.06 171 TYR A CA 1
ATOM 1362 C C . TYR A 1 171 ? 0.483 1.352 26.754 1.00 81.06 171 TYR A C 1
ATOM 1364 O O . TYR A 1 171 ? 1.176 2.196 27.313 1.00 81.06 171 TYR A O 1
ATOM 1372 N N . LEU A 1 172 ? 0.419 1.225 25.424 1.00 75.06 172 LEU A N 1
ATOM 1373 C CA . LEU A 1 172 ? 1.149 2.100 24.505 1.00 75.06 172 LEU A CA 1
ATOM 1374 C C . LEU A 1 172 ? 0.559 3.512 24.523 1.00 75.06 172 LEU A C 1
ATOM 1376 O O . LEU A 1 172 ? 1.263 4.489 24.762 1.00 75.06 172 LEU A O 1
ATOM 1380 N N . TRP A 1 173 ? -0.762 3.609 24.343 1.00 75.00 173 TRP A N 1
ATOM 1381 C CA . TRP A 1 173 ? -1.490 4.878 24.382 1.00 75.00 173 TRP A CA 1
ATOM 1382 C C . TRP A 1 173 ? -2.764 4.759 25.227 1.00 75.00 173 TRP A C 1
ATOM 1384 O O . TRP A 1 173 ? -3.875 4.789 24.683 1.00 75.00 173 TRP A O 1
ATOM 1394 N N . PRO A 1 174 ? -2.641 4.636 26.563 1.00 75.00 174 PRO A N 1
ATOM 1395 C CA . PRO A 1 174 ? -3.778 4.419 27.463 1.00 75.00 174 PRO A CA 1
ATOM 1396 C C . PRO A 1 174 ? -4.879 5.474 27.325 1.00 75.00 174 PRO A C 1
ATOM 1398 O O . PRO A 1 174 ? -6.056 5.179 27.514 1.00 75.00 174 PRO A O 1
ATOM 1401 N N . GLN A 1 175 ? -4.515 6.698 26.946 1.00 71.38 175 GLN A N 1
ATOM 1402 C CA . GLN A 1 175 ? -5.436 7.810 26.737 1.00 71.38 175 GLN A CA 1
ATOM 1403 C C . GLN A 1 175 ? -6.393 7.629 25.547 1.00 71.38 175 GLN A C 1
ATOM 1405 O O . GLN A 1 175 ? -7.412 8.314 25.488 1.00 71.38 175 GLN A O 1
ATOM 1410 N N . THR A 1 176 ? -6.083 6.729 24.610 1.00 75.75 176 THR A N 1
ATOM 1411 C CA . THR A 1 176 ? -6.943 6.426 23.450 1.00 75.75 176 THR A CA 1
ATOM 1412 C C . THR A 1 176 ? -8.113 5.522 23.829 1.00 75.75 176 THR A C 1
ATOM 1414 O O . THR A 1 176 ? -9.173 5.572 23.207 1.00 75.75 176 THR A O 1
ATOM 1417 N N . GLY A 1 177 ? -7.932 4.706 24.874 1.00 79.31 177 GLY A N 1
ATOM 1418 C CA . GLY A 1 177 ? -8.875 3.656 25.244 1.00 79.31 177 GLY A CA 1
ATOM 1419 C C . GLY A 1 177 ? -8.982 2.529 24.214 1.00 79.31 177 GLY A C 1
ATOM 1420 O O . GLY A 1 177 ? -9.903 1.728 24.323 1.00 79.31 177 GLY A O 1
ATOM 1421 N N . PHE A 1 178 ? -8.081 2.471 23.230 1.00 83.19 178 PHE A N 1
ATOM 1422 C CA . PHE A 1 178 ? -8.067 1.420 22.223 1.00 83.19 178 PHE A CA 1
ATOM 1423 C C . PHE A 1 178 ? -7.366 0.172 22.753 1.00 83.19 178 PHE A C 1
ATOM 1425 O O . PHE A 1 178 ? -6.277 0.231 23.329 1.00 83.19 178 PHE A O 1
ATOM 1432 N N . ASP A 1 179 ? -8.011 -0.966 22.547 1.00 82.44 179 ASP A N 1
ATOM 1433 C CA . ASP A 1 179 ? -7.459 -2.302 22.730 1.00 82.44 179 ASP A CA 1
ATOM 1434 C C . ASP A 1 179 ? -7.022 -2.918 21.397 1.00 82.44 179 ASP A C 1
ATOM 1436 O O . ASP A 1 179 ? -6.172 -3.798 21.416 1.00 82.44 179 ASP A O 1
ATOM 1440 N N . GLN A 1 180 ? -7.517 -2.416 20.260 1.00 80.62 180 GLN A N 1
ATOM 1441 C CA . GLN A 1 180 ? -7.131 -2.815 18.903 1.00 80.62 180 GLN A CA 1
ATOM 1442 C C . GLN A 1 180 ? -6.887 -1.604 17.999 1.00 80.62 180 GLN A C 1
ATOM 1444 O O . GLN A 1 180 ? -7.411 -0.514 18.239 1.00 80.62 180 GLN A O 1
ATOM 1449 N N . ILE A 1 181 ? -6.097 -1.801 16.944 1.00 77.12 181 ILE A N 1
ATOM 1450 C CA . ILE A 1 181 ? -5.776 -0.773 15.948 1.00 77.12 181 ILE A CA 1
ATOM 1451 C C . ILE A 1 181 ? -6.058 -1.332 14.557 1.00 77.12 181 ILE A C 1
ATOM 1453 O O . ILE A 1 181 ? -5.459 -2.331 14.163 1.00 77.12 181 ILE A O 1
ATOM 1457 N N . ASP A 1 182 ? -6.912 -0.643 13.804 1.00 77.19 182 ASP A N 1
ATOM 1458 C CA . ASP A 1 182 ? -7.239 -1.011 12.424 1.00 77.19 182 ASP A CA 1
ATOM 1459 C C . ASP A 1 182 ? -6.229 -0.419 11.444 1.00 77.19 182 ASP A C 1
ATOM 1461 O O . ASP A 1 182 ? -5.829 -1.041 10.462 1.00 77.19 182 ASP A O 1
ATOM 1465 N N . THR A 1 183 ? -5.840 0.837 11.670 1.00 79.56 183 THR A N 1
ATOM 1466 C CA . THR A 1 183 ? -4.994 1.596 10.747 1.00 79.56 183 THR A CA 1
ATOM 1467 C C . THR A 1 183 ? -4.306 2.750 11.469 1.00 79.56 183 THR A C 1
ATOM 1469 O O . THR A 1 183 ? -4.882 3.391 12.350 1.00 79.56 183 THR A O 1
ATOM 1472 N N . ILE A 1 184 ? -3.074 3.053 11.052 1.00 76.69 184 ILE A N 1
ATOM 1473 C CA . ILE A 1 184 ? -2.325 4.242 11.467 1.00 76.69 184 ILE A CA 1
ATOM 1474 C C . ILE A 1 184 ? -1.952 5.038 10.217 1.00 76.69 184 ILE A C 1
ATOM 1476 O O . ILE A 1 184 ? -1.369 4.492 9.280 1.00 76.69 184 ILE A O 1
ATOM 1480 N N . ILE A 1 185 ? -2.267 6.333 10.210 1.00 72.75 185 ILE A N 1
ATOM 1481 C CA . ILE A 1 185 ? -1.926 7.258 9.125 1.00 72.75 185 ILE A CA 1
ATOM 1482 C C . ILE A 1 185 ? -1.030 8.364 9.690 1.00 72.75 185 ILE A C 1
ATOM 1484 O O . ILE A 1 185 ? -1.535 9.231 10.409 1.00 72.75 185 ILE A O 1
ATOM 1488 N N . PRO A 1 186 ? 0.275 8.387 9.373 1.00 70.88 186 PRO A N 1
ATOM 1489 C CA . PRO A 1 186 ? 1.145 9.507 9.720 1.00 70.88 186 PRO A CA 1
ATOM 1490 C C . PRO A 1 186 ? 0.604 10.827 9.162 1.00 70.88 186 PRO A C 1
ATOM 1492 O O . PRO A 1 186 ? 0.002 10.862 8.086 1.00 70.88 186 PRO A O 1
ATOM 1495 N N . TRP A 1 187 ? 0.803 11.932 9.876 1.00 68.62 187 TRP A N 1
ATOM 1496 C CA . TRP A 1 187 ? 0.368 13.241 9.399 1.00 68.62 187 TRP A CA 1
ATOM 1497 C C . TRP A 1 187 ? 1.085 13.610 8.092 1.00 68.62 187 TRP A C 1
ATOM 1499 O O . TRP A 1 187 ? 2.317 13.626 8.043 1.00 68.62 187 TRP A O 1
ATOM 1509 N N . PRO A 1 188 ? 0.348 13.958 7.021 1.00 58.34 188 PRO A N 1
ATOM 1510 C CA . PRO A 1 188 ? 0.971 14.396 5.780 1.00 58.34 188 PRO A CA 1
ATOM 1511 C C . PRO A 1 188 ? 1.835 15.645 6.008 1.00 58.34 188 PRO A C 1
ATOM 1513 O O . PRO A 1 188 ? 1.337 16.687 6.429 1.00 58.34 188 PRO A O 1
ATOM 1516 N N . GLY A 1 189 ? 3.134 15.544 5.719 1.00 55.06 189 GLY A N 1
ATOM 1517 C CA . GLY A 1 189 ? 4.069 16.674 5.774 1.00 55.06 189 GLY A CA 1
ATOM 1518 C C . GLY A 1 189 ? 4.558 17.089 7.169 1.00 55.06 189 GLY A C 1
ATOM 1519 O O . GLY A 1 189 ? 5.231 18.111 7.267 1.00 55.06 189 GLY A O 1
ATOM 1520 N N . GLN A 1 190 ? 4.253 16.335 8.233 1.00 53.84 190 GLN A N 1
ATOM 1521 C CA . GLN A 1 190 ? 4.821 16.539 9.575 1.00 53.84 190 GLN A CA 1
ATOM 1522 C C . GLN A 1 190 ? 5.434 15.238 10.094 1.00 53.84 190 GLN A C 1
ATOM 1524 O O . GLN A 1 190 ? 4.950 14.159 9.766 1.00 53.84 190 GLN A O 1
ATOM 1529 N N . HIS A 1 191 ? 6.509 15.346 10.876 1.00 56.50 191 HIS A N 1
ATOM 1530 C CA . HIS A 1 191 ? 7.366 14.200 11.192 1.00 56.50 191 HIS A CA 1
ATOM 1531 C C . HIS A 1 191 ? 6.948 13.399 12.429 1.00 56.50 191 HIS A C 1
ATOM 1533 O O . HIS A 1 191 ? 7.380 12.261 12.556 1.00 56.50 191 HIS A O 1
ATOM 1539 N N . ASP A 1 192 ? 6.050 13.918 13.274 1.00 65.50 192 ASP A N 1
ATOM 1540 C CA . ASP A 1 192 ? 5.919 13.347 14.624 1.00 65.50 192 ASP A CA 1
ATOM 1541 C C . ASP A 1 192 ? 4.505 12.840 14.961 1.00 65.50 192 ASP A C 1
ATOM 1543 O O . ASP A 1 192 ? 4.320 12.116 15.937 1.00 65.50 192 ASP A O 1
ATOM 1547 N N . GLY A 1 193 ? 3.490 13.176 14.156 1.00 69.62 193 GLY A N 1
ATOM 1548 C CA . GLY A 1 193 ? 2.090 12.872 14.467 1.00 69.62 193 GLY A CA 1
ATOM 1549 C C . GLY A 1 193 ? 1.449 11.799 13.591 1.00 69.62 193 GLY A C 1
ATOM 1550 O O . GLY A 1 193 ? 1.871 11.550 12.463 1.00 69.62 193 GLY A O 1
ATOM 1551 N N . ALA A 1 194 ? 0.368 11.200 14.089 1.00 76.69 194 ALA A N 1
ATOM 1552 C CA . ALA A 1 194 ? -0.443 10.237 13.353 1.00 76.69 194 ALA A CA 1
ATOM 1553 C C . ALA A 1 194 ? -1.933 10.309 13.719 1.00 76.69 194 ALA A C 1
ATOM 1555 O O . ALA A 1 194 ? -2.335 10.812 14.771 1.00 76.69 194 ALA A O 1
ATOM 1556 N N . TYR A 1 195 ? -2.763 9.801 12.817 1.00 78.56 195 TYR A N 1
ATOM 1557 C CA . TYR A 1 195 ? -4.132 9.385 13.079 1.00 78.56 195 TYR A CA 1
ATOM 1558 C C . TYR A 1 195 ? -4.128 7.889 13.381 1.00 78.56 195 TYR A C 1
ATOM 1560 O O . TYR A 1 195 ? -3.532 7.125 12.625 1.00 78.56 195 TYR A O 1
ATOM 1568 N N . ILE A 1 196 ? -4.796 7.472 14.451 1.00 81.31 196 ILE A N 1
ATOM 1569 C CA . ILE A 1 196 ? -4.940 6.058 14.817 1.00 81.31 196 ILE A CA 1
ATOM 1570 C C . ILE A 1 196 ? -6.427 5.731 14.805 1.00 81.31 196 IL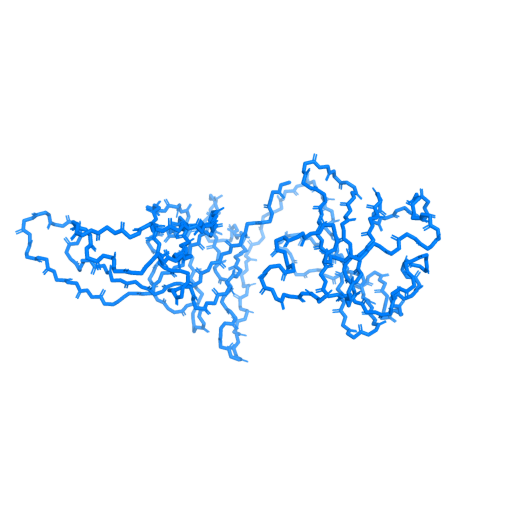E A C 1
ATOM 1572 O O . ILE A 1 196 ? -7.201 6.446 15.441 1.00 81.31 196 ILE A O 1
ATOM 1576 N N . PHE A 1 197 ? -6.811 4.685 14.082 1.00 83.00 197 PHE A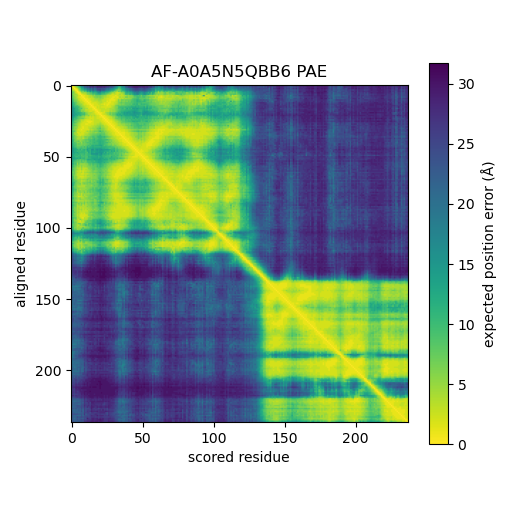 N 1
ATOM 1577 C CA . PHE A 1 197 ? -8.195 4.263 13.871 1.00 83.00 197 PHE A CA 1
ATOM 1578 C C . PHE A 1 197 ? -8.476 2.953 14.611 1.00 83.00 197 PHE A C 1
ATOM 1580 O O . PHE A 1 197 ? -7.623 2.063 14.638 1.00 83.00 197 PHE A O 1
ATOM 1587 N N . SER A 1 198 ? -9.661 2.863 15.212 1.00 84.31 198 SER A N 1
ATOM 1588 C CA . SER A 1 198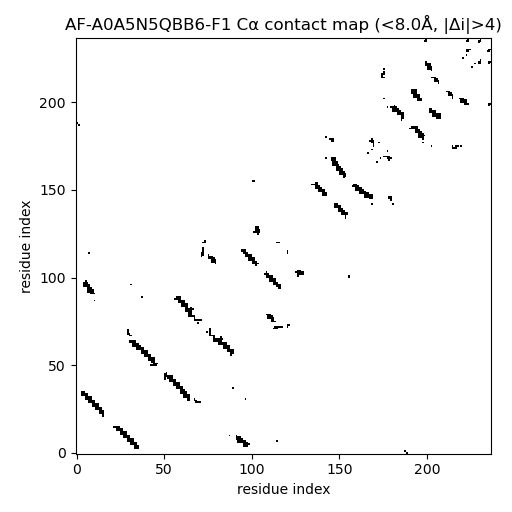 ? -10.166 1.679 15.907 1.00 84.31 198 SER A CA 1
ATOM 1589 C C . SER A 1 198 ? -11.697 1.704 15.917 1.00 84.31 198 SER A C 1
ATOM 1591 O O . SER A 1 198 ? -12.312 2.603 16.509 1.00 84.31 198 SER A O 1
ATOM 1593 N N . GLY A 1 199 ? -12.320 0.749 15.228 1.00 85.00 199 GLY A N 1
ATOM 1594 C CA . GLY A 1 199 ? -13.763 0.721 14.999 1.00 85.00 199 GLY A CA 1
ATOM 1595 C C . GLY A 1 199 ? -14.255 2.023 14.361 1.00 85.00 199 GLY A C 1
ATOM 1596 O O . GLY A 1 199 ? -13.594 2.605 13.510 1.00 85.00 199 GLY A O 1
ATOM 1597 N N . ASP A 1 200 ? -15.388 2.558 14.815 1.00 88.12 200 ASP A N 1
ATOM 1598 C CA . ASP A 1 200 ? -15.956 3.803 14.267 1.00 88.12 200 ASP A CA 1
ATOM 1599 C C . ASP A 1 200 ? -15.225 5.088 14.703 1.00 88.12 200 ASP A C 1
ATOM 1601 O O . ASP A 1 200 ? -15.694 6.205 14.443 1.00 88.12 200 ASP A O 1
ATOM 1605 N N . TYR A 1 201 ? -14.081 4.961 15.378 1.00 87.88 201 TYR A N 1
ATOM 1606 C CA . TYR A 1 201 ? -13.386 6.070 16.011 1.00 87.88 201 TYR A CA 1
ATOM 1607 C C . TYR A 1 201 ? -11.951 6.225 15.527 1.00 87.88 201 TYR A C 1
ATOM 1609 O O . TYR A 1 201 ? -11.274 5.280 15.132 1.00 87.88 201 TYR A O 1
ATOM 1617 N N . TYR A 1 202 ? -11.461 7.456 15.622 1.00 85.62 202 TYR A N 1
ATOM 1618 C CA . TYR A 1 202 ? -10.046 7.741 15.476 1.00 85.62 202 TYR A CA 1
ATOM 1619 C C . TYR A 1 202 ? -9.577 8.766 16.504 1.00 85.62 202 TYR A C 1
ATOM 1621 O O . TYR A 1 202 ? -10.344 9.600 16.998 1.00 85.62 202 TYR A O 1
ATOM 1629 N N . VAL A 1 203 ? -8.280 8.725 16.785 1.00 83.06 203 VAL A N 1
ATOM 1630 C CA . VAL A 1 203 ? -7.569 9.710 17.600 1.00 83.06 203 VAL A CA 1
ATOM 1631 C C . VAL A 1 203 ? -6.440 10.332 16.797 1.00 83.06 203 VAL A C 1
ATOM 1633 O O . VAL A 1 203 ? -5.958 9.774 15.813 1.00 83.06 203 VAL A O 1
ATOM 1636 N N . ARG A 1 204 ? -6.005 11.512 17.232 1.00 79.31 204 ARG A N 1
ATOM 1637 C CA . ARG A 1 204 ? -4.789 12.159 16.745 1.00 79.31 204 ARG A CA 1
ATOM 1638 C C . ARG A 1 204 ? -3.741 12.109 17.843 1.00 79.31 204 ARG A C 1
ATOM 1640 O O . ARG A 1 204 ? -4.012 12.560 18.955 1.00 79.31 204 ARG A O 1
ATOM 1647 N N . VAL A 1 205 ? -2.559 11.614 17.512 1.00 73.31 205 VAL A N 1
ATOM 1648 C CA . VAL A 1 205 ? -1.374 11.663 18.371 1.00 73.31 205 VAL A CA 1
ATOM 1649 C C . VAL A 1 205 ? -0.356 12.597 17.732 1.00 73.31 205 VAL A C 1
ATOM 1651 O O . VAL A 1 205 ? -0.191 12.584 16.515 1.00 73.31 205 VAL A O 1
ATOM 1654 N N . ARG A 1 206 ? 0.267 13.468 18.531 1.00 64.44 206 ARG A N 1
ATOM 1655 C CA . ARG A 1 206 ? 1.266 14.441 18.050 1.00 64.44 206 ARG A CA 1
ATOM 1656 C C . ARG A 1 206 ? 2.692 13.893 18.100 1.00 64.44 206 ARG A C 1
ATOM 1658 O O . ARG A 1 206 ? 3.547 14.421 17.406 1.00 64.44 206 ARG A O 1
ATOM 1665 N N . SER A 1 207 ? 2.927 12.881 18.928 1.00 65.44 207 SER A N 1
ATOM 1666 C CA . SER A 1 207 ? 4.199 12.182 19.045 1.00 65.44 207 SER A CA 1
ATOM 1667 C C . SER A 1 207 ? 3.921 10.703 19.278 1.00 65.44 207 SER A C 1
ATOM 1669 O O . SER A 1 207 ? 3.160 10.360 20.183 1.00 65.44 207 SER A O 1
ATOM 1671 N N . ILE A 1 208 ? 4.505 9.843 18.445 1.00 58.03 208 ILE A N 1
ATOM 1672 C CA . ILE A 1 208 ? 4.434 8.382 18.593 1.00 58.03 208 ILE A CA 1
ATOM 1673 C C . ILE A 1 208 ? 5.364 7.904 19.725 1.00 58.03 208 ILE A C 1
ATOM 1675 O O . ILE A 1 208 ? 5.035 6.930 20.398 1.00 58.03 208 ILE A O 1
ATOM 1679 N N . ASP A 1 209 ? 6.447 8.645 20.001 1.00 54.69 209 ASP A N 1
ATOM 1680 C CA . ASP A 1 209 ? 7.537 8.210 20.889 1.00 54.69 209 ASP A CA 1
ATOM 1681 C C . ASP A 1 209 ? 7.646 8.958 22.224 1.00 54.69 209 ASP A C 1
ATOM 1683 O O . ASP A 1 209 ? 8.381 8.524 23.112 1.00 54.69 209 ASP A O 1
ATOM 1687 N N . SER A 1 210 ? 6.932 10.071 22.413 1.00 46.78 210 SER A N 1
ATOM 1688 C CA . SER A 1 210 ? 6.973 10.799 23.684 1.00 46.78 210 SER A CA 1
ATOM 1689 C C . SER A 1 210 ? 5.699 10.579 24.496 1.00 46.78 210 SER A C 1
ATOM 1691 O O . SER A 1 210 ? 4.580 10.845 24.058 1.00 46.78 210 SER A O 1
ATOM 1693 N N . SER A 1 211 ? 5.883 10.132 25.740 1.00 45.00 211 SER A N 1
ATOM 1694 C CA . SER A 1 211 ? 4.855 9.922 26.772 1.00 45.00 211 SER A CA 1
ATOM 1695 C C . SER A 1 211 ? 4.141 11.209 27.218 1.00 45.00 211 SER A C 1
ATOM 1697 O O . SER A 1 211 ? 3.549 11.263 28.296 1.00 45.00 211 SER A O 1
ATOM 1699 N N . GLY A 1 212 ? 4.235 12.276 26.432 1.00 52.34 212 GLY A N 1
ATOM 1700 C CA . GLY A 1 212 ? 3.702 13.581 26.747 1.00 52.34 212 GLY A CA 1
ATOM 1701 C C . GLY A 1 212 ? 3.492 14.406 25.493 1.00 52.34 212 GLY A C 1
ATOM 1702 O O . GLY A 1 212 ? 4.241 15.346 25.286 1.00 52.34 212 GLY A O 1
ATOM 1703 N N . ASP A 1 213 ? 2.444 14.121 24.709 1.00 52.84 213 ASP A N 1
ATOM 1704 C CA . ASP A 1 213 ? 1.594 15.227 24.262 1.00 52.84 213 ASP A CA 1
ATOM 1705 C C . ASP A 1 213 ? 0.172 14.849 23.805 1.00 52.84 213 ASP A C 1
ATOM 1707 O O . ASP A 1 213 ? -0.062 14.009 22.938 1.00 52.84 213 ASP A O 1
ATOM 1711 N N . HIS A 1 214 ? -0.762 15.567 24.429 1.00 51.91 214 HIS A N 1
ATOM 1712 C CA . HIS A 1 214 ? -2.165 15.879 24.140 1.00 51.91 214 HIS A CA 1
ATOM 1713 C C . HIS A 1 214 ? -3.000 14.984 23.200 1.00 51.91 214 HIS A C 1
ATOM 1715 O O . HIS A 1 214 ? -3.469 15.441 22.156 1.00 51.91 214 HIS A O 1
ATOM 1721 N N . THR A 1 215 ? -3.396 13.794 23.651 1.00 52.03 215 THR A N 1
ATOM 1722 C CA . THR A 1 215 ? -4.784 13.362 23.398 1.00 52.03 215 THR A CA 1
ATOM 1723 C C . THR A 1 215 ? -5.612 13.845 24.589 1.00 52.03 215 THR A C 1
ATOM 1725 O O . THR A 1 215 ? -5.398 13.355 25.699 1.00 52.03 215 THR A O 1
ATOM 1728 N N . PRO A 1 216 ? -6.516 14.831 24.442 1.00 51.19 216 PRO A N 1
ATOM 1729 C CA . PRO A 1 216 ? -7.462 15.126 25.506 1.00 51.19 216 PRO A CA 1
ATOM 1730 C C . PRO A 1 216 ? -8.257 13.843 25.783 1.00 51.19 216 PRO A C 1
ATOM 1732 O O . PRO A 1 216 ? -8.760 13.249 24.821 1.00 51.19 216 PRO A O 1
ATOM 1735 N N . PRO A 1 217 ? -8.364 13.381 27.042 1.00 45.38 217 PRO A N 1
ATOM 1736 C CA . PRO A 1 217 ? -9.199 12.229 27.347 1.00 45.38 217 PRO A CA 1
ATOM 1737 C C . PRO A 1 217 ? -10.604 12.484 26.781 1.00 45.38 217 PRO A C 1
ATOM 1739 O O . PRO A 1 217 ? -11.147 13.578 26.944 1.00 45.38 217 PRO A O 1
ATOM 1742 N N . HIS A 1 218 ? -11.156 11.488 26.079 1.00 52.75 218 HIS A N 1
ATOM 1743 C CA . HIS A 1 218 ? -12.460 11.518 25.390 1.00 52.75 218 HIS A CA 1
ATOM 1744 C C . HIS A 1 218 ? -12.524 12.198 24.009 1.00 52.75 218 HIS A C 1
ATOM 1746 O O . HIS A 1 218 ? -13.622 12.467 23.522 1.00 52.75 218 HIS A O 1
ATOM 1752 N N . GLN A 1 219 ? -11.397 12.431 23.329 1.00 64.56 219 GLN A N 1
ATOM 1753 C CA . GLN A 1 219 ? -11.397 12.951 21.953 1.00 64.56 219 GLN A CA 1
ATOM 1754 C C . GLN A 1 219 ? -11.410 11.851 20.870 1.00 64.56 219 GLN A C 1
ATOM 1756 O O . GLN A 1 219 ? -10.780 12.009 19.825 1.00 64.56 219 GLN A O 1
ATOM 1761 N N . ASN A 1 220 ? -12.143 10.755 21.095 1.00 69.81 220 ASN A N 1
ATOM 1762 C CA . ASN A 1 220 ? -12.424 9.769 20.048 1.00 69.81 220 ASN A CA 1
ATOM 1763 C C . ASN A 1 220 ? -13.399 10.408 19.059 1.00 69.81 220 ASN A C 1
ATOM 1765 O O . ASN A 1 220 ? -14.596 10.542 19.326 1.00 69.81 220 ASN A O 1
ATOM 1769 N N . ALA A 1 221 ? -12.870 10.880 17.936 1.00 79.81 221 ALA A N 1
ATOM 1770 C CA . ALA A 1 221 ? -13.678 11.475 16.891 1.00 79.81 221 ALA A CA 1
ATOM 1771 C C . ALA A 1 221 ? -14.306 10.359 16.054 1.00 79.81 221 ALA A C 1
ATOM 1773 O O . ALA A 1 221 ? -13.648 9.379 15.716 1.00 79.81 221 ALA A O 1
ATOM 1774 N N . VAL A 1 222 ? -15.589 10.511 15.732 1.00 86.31 222 VAL A N 1
ATOM 1775 C CA . VAL A 1 222 ? -16.304 9.550 14.888 1.00 86.31 222 VAL A CA 1
ATOM 1776 C C . VAL A 1 222 ? -15.786 9.685 13.460 1.00 86.31 222 VAL A C 1
ATOM 1778 O O . VAL A 1 222 ? -15.859 10.774 12.878 1.00 86.31 222 VAL A O 1
ATOM 1781 N N . VAL A 1 223 ? -15.289 8.587 12.891 1.00 82.38 223 VAL A N 1
ATOM 1782 C CA . VAL A 1 223 ? -14.686 8.575 11.553 1.00 82.38 223 VAL A CA 1
ATOM 1783 C C . VAL A 1 223 ? -15.681 9.085 10.519 1.00 82.38 223 VAL A C 1
ATOM 1785 O O . VAL A 1 223 ? -15.345 9.989 9.757 1.00 82.38 223 VAL A O 1
ATOM 1788 N N . SER A 1 224 ? -16.934 8.623 10.555 1.00 83.75 224 SER A N 1
ATOM 1789 C CA . SER A 1 224 ? -17.956 9.019 9.579 1.00 83.75 224 SER A CA 1
ATOM 1790 C C . SER A 1 224 ? -18.290 10.516 9.579 1.00 83.75 224 SER A C 1
ATOM 1792 O O . SER A 1 224 ? -18.691 11.067 8.551 1.00 83.75 224 SER A O 1
ATOM 1794 N N . ARG A 1 225 ? -18.044 11.221 10.693 1.00 83.69 225 ARG A N 1
ATOM 1795 C CA . ARG A 1 225 ? -18.255 12.676 10.799 1.00 83.69 225 ARG A CA 1
ATOM 1796 C C . ARG A 1 225 ? -17.079 13.496 10.283 1.00 83.69 225 ARG A C 1
ATOM 1798 O O . ARG A 1 225 ? -17.290 14.580 9.745 1.00 83.69 225 ARG A O 1
ATOM 1805 N N . SER A 1 226 ? -15.856 13.009 10.465 1.00 82.44 226 SER A N 1
ATOM 1806 C CA . SER A 1 226 ? -14.636 13.755 10.128 1.00 82.44 226 SER A CA 1
ATOM 1807 C C . SER A 1 226 ? -14.038 13.354 8.780 1.00 82.44 226 SER A C 1
ATOM 1809 O O . SER A 1 226 ? -13.395 14.171 8.127 1.00 82.44 226 SER A O 1
ATOM 1811 N N . TRP A 1 227 ? -14.300 12.126 8.335 1.00 77.69 227 TRP A N 1
ATOM 1812 C CA . TRP A 1 227 ? -13.797 11.521 7.106 1.00 77.69 227 TRP A CA 1
ATOM 1813 C C . TRP A 1 227 ? -14.969 11.111 6.213 1.00 77.69 227 TRP A C 1
ATOM 1815 O O . TRP A 1 227 ? -15.216 9.935 5.953 1.00 77.69 227 TRP A O 1
ATOM 1825 N N . SER A 1 228 ? -15.718 12.108 5.733 1.00 77.50 228 SER A N 1
ATOM 1826 C CA . SER A 1 228 ? -16.957 11.876 4.971 1.00 77.50 228 SER A CA 1
ATOM 1827 C C . SER A 1 228 ? -16.778 11.005 3.719 1.00 77.50 228 SER A C 1
ATOM 1829 O O . SER A 1 228 ? -17.724 10.344 3.299 1.00 77.50 228 SER A O 1
ATOM 1831 N N . SER A 1 229 ? -15.582 10.980 3.123 1.00 74.00 229 SER A N 1
ATOM 1832 C CA . SER A 1 229 ? -15.239 10.085 2.014 1.00 74.00 229 SER A CA 1
ATOM 1833 C C . SER A 1 229 ? -15.236 8.614 2.433 1.00 74.00 229 SER A C 1
ATOM 1835 O O . SER A 1 229 ? -15.776 7.793 1.700 1.00 74.00 229 SER A O 1
ATOM 1837 N N . LEU A 1 230 ? -14.711 8.286 3.618 1.00 71.44 230 LEU A N 1
ATOM 1838 C CA . LEU A 1 230 ? -14.686 6.916 4.139 1.00 71.44 230 LEU A CA 1
ATOM 1839 C C . LEU A 1 230 ? -16.096 6.414 4.482 1.00 71.44 230 LEU A C 1
ATOM 1841 O O . LEU A 1 230 ? -16.422 5.267 4.193 1.00 71.44 230 LEU A O 1
ATOM 1845 N N . HIS A 1 231 ? -16.962 7.293 4.998 1.00 71.81 231 HIS A N 1
ATOM 1846 C CA . HIS A 1 231 ? -18.384 6.980 5.194 1.00 71.81 231 HIS A CA 1
ATOM 1847 C C . HIS A 1 231 ? -19.125 6.774 3.868 1.00 71.81 231 HIS A C 1
ATOM 1849 O O . HIS A 1 231 ? -19.838 5.792 3.698 1.00 71.81 231 HIS A O 1
ATOM 1855 N N . LYS A 1 232 ? -18.929 7.659 2.880 1.00 69.06 232 LYS A N 1
ATOM 1856 C CA . LYS A 1 232 ? -19.531 7.493 1.542 1.00 69.06 232 LYS A CA 1
ATOM 1857 C C . LYS A 1 232 ? -19.090 6.200 0.855 1.00 69.06 232 LYS A C 1
ATOM 1859 O O . LYS A 1 232 ? -19.860 5.644 0.080 1.00 69.06 232 LYS A O 1
ATOM 1864 N N . ALA A 1 233 ? -17.868 5.754 1.128 1.00 67.12 233 ALA A N 1
ATOM 1865 C CA . ALA A 1 233 ? -17.324 4.501 0.624 1.00 67.12 233 ALA A CA 1
ATOM 1866 C C . ALA A 1 233 ? -17.797 3.261 1.412 1.00 67.12 233 ALA A C 1
ATOM 1868 O O . ALA A 1 233 ? -17.508 2.147 0.992 1.00 67.12 233 ALA A O 1
ATOM 1869 N N . GLY A 1 234 ? -18.532 3.430 2.518 1.00 76.25 234 GLY A N 1
ATOM 1870 C CA . GLY A 1 234 ? -19.089 2.325 3.303 1.00 76.25 234 GLY A CA 1
ATOM 1871 C C . GLY A 1 234 ? -18.097 1.633 4.242 1.00 76.25 234 GLY A C 1
ATOM 1872 O O . GLY A 1 234 ? -18.394 0.545 4.724 1.00 76.25 234 GLY A O 1
ATOM 1873 N N . PHE A 1 235 ? -16.935 2.238 4.514 1.00 66.50 235 PHE A N 1
ATOM 1874 C CA . PHE A 1 235 ? -15.961 1.683 5.465 1.00 66.50 235 PHE A CA 1
ATOM 1875 C C . PHE A 1 235 ? -16.346 1.930 6.931 1.00 66.50 235 PHE A C 1
ATOM 1877 O O . PHE A 1 235 ? -15.922 1.177 7.799 1.00 66.50 235 PHE A O 1
ATOM 1884 N N . TYR A 1 236 ? -17.137 2.974 7.201 1.00 71.38 236 TYR A N 1
ATOM 1885 C CA . TYR A 1 236 ? -17.576 3.374 8.544 1.00 71.38 236 TYR A CA 1
ATOM 1886 C C . TYR A 1 236 ? -19.013 3.899 8.481 1.00 71.38 236 TYR A C 1
ATOM 1888 O O . TYR A 1 236 ? -19.368 4.567 7.501 1.00 71.38 236 TYR A O 1
ATOM 1896 N N . TRP A 1 237 ? -19.815 3.619 9.511 1.00 69.69 237 TRP A N 1
ATOM 1897 C CA . TRP A 1 237 ? -21.269 3.849 9.520 1.00 69.69 237 TRP A CA 1
ATOM 1898 C C . TRP A 1 237 ? -21.704 5.095 10.313 1.00 69.69 237 TRP A C 1
ATOM 1900 O O . TRP A 1 237 ? -20.876 5.724 11.022 1.00 69.69 237 TRP A O 1
#

Organism: NCBI:txid1582974

Solvent-accessible surface area (backbone atoms only — not comparable to full-atom values): 14110 Å² total; per-residue (Å²): 132,81,88,77,50,30,30,34,31,53,48,76,42,49,78,41,75,90,40,93,84,56,76,90,42,78,38,85,43,64,42,45,25,38,51,76,49,79,47,77,47,73,45,66,63,31,84,92,76,71,30,88,60,66,44,75,47,54,31,30,35,30,37,27,43,31,92,50,78,79,58,43,50,82,44,88,39,62,33,78,46,75,48,62,74,48,78,40,57,46,83,33,50,76,39,74,27,49,70,46,77,42,56,48,93,39,94,86,39,36,35,36,46,44,36,64,82,49,99,69,62,82,86,81,82,87,60,64,85,80,89,71,99,67,88,70,70,44,72,48,78,48,76,58,76,50,26,29,33,32,37,32,31,43,88,92,51,101,58,72,40,84,76,42,62,86,37,56,36,41,71,79,47,52,68,73,71,40,50,49,72,78,48,75,46,66,39,88,95,51,94,45,28,31,39,43,31,39,87,62,26,30,40,59,38,60,40,87,86,51,102,76,55,78,58,59,78,82,59,67,41,48,38,36,78,78,39,52,67,47,27,76,70,66,79,34,122

Foldseek 3Di:
DDDWWKFKFKDWDFPVNVPPPDDGDTDIFIFIWTFPDKDWDFDPDDPVVPRNHTDIFIKTWTFTQPPWGDDLQVDWTKGDDTDDIDIGGPVRGDDTKDWAWACAPPVSIIIIIGDPSDPDHDPPPPGDDDDDPDQPWDWDWDDDQQFIWIWTDGRNDPDIDTPDDSDGPCVQCVLQVDSHWDDWAADPPDDAKIWTDDAQWIWIDRHSPDPDDDPDRPPGDGCCVPVVVCVVVVVHD

Secondary structure (DSSP, 8-state):
----EEEEEEEEEETTTT-TTSPP-EEEEEEEEEEEEEEEEEEPPBTTTTBSS-EEEEEEEEEEETT--S-TTTS--EESSEEEEEEEEGGGEEEEEEEEEE-SS-TT-EEEEE--SSS-------------S----EEEEEEETTEEEEEEE-TTSS--EEEEEEEEHHHHSGGG--S--SEEEEPTT-SS-EEEEETTEEEEES-SS-S-S---TT--EEHHHH-HHHHHTTS--

Radius of gyration: 22.15 Å; Cα 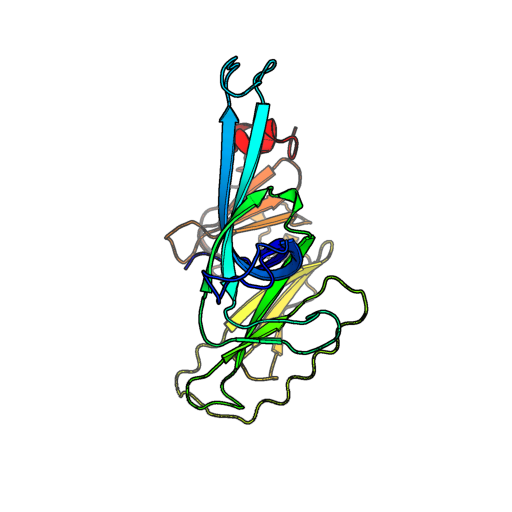contacts (8 Å, |Δi|>4): 454; chains: 1; bounding box: 55×36×66 Å

Nearest PDB structures (foldseek):
  6byx-assembly2_B  TM=2.171E-01  e=7.512E-01  Alteromonas sp. LOR
  5cl1-assembly1_B  TM=2.935E-01  e=8.536E+00  Escherichia coli O157:H7

Sequence (237 aa):
MGRVEYGLFEFQKDKNEDDPNAEIEMIDAIGYGRLDFILAITLSRSQEFHIDIPTTHILAHITEAKDVEGDGATEILRFSHFGRSVVLDITSIKHVAGRVFTQGMRQTGEWAIVDRSEGVARTDFQVDEHGSDDEEVDQAYFFSGEHYVRVRWTEGVVNDELLEGPTPIKYLWPQTGFDQIDTIIPWPGQHDGAYIFSGDYYVRVRSIDSSGDHTPPHQNAVVSRSWSSLHKAGFYW

Mean predicted aligned error: 16.92 Å

InterPro domains:
  IPR036375 Hemopexin-like domain superfamily [G3DSA:2.110.10.10] (102-236)
  IPR036375 Hemopexin-like domain superfamily [SSF50923] (140-210)

pLDDT: mean 70.34, std 13.29, range [29.31, 88.12]